Protein AF-A0A2W4M173-F1 (afdb_monomer_lite)

Radius of gyration: 17.56 Å; chains: 1; bounding box: 46×44×41 Å

Foldseek 3Di:
DPPDDQAFPVRHGQAAQDEADAEDEDEEQVSQQVCLAPPAFRYAYEYEQDEHEAAHEHEQHEYDSHGAYEDEYPAQQRYEYDPPYAYEYENYESYEYERYEDAADAAEEHYEYYHAYANYEYASYEHYHPAADADAYAYEDYEYEAAYESYEYAHYEAERARHFAEPHEFEFAVVCLVVVNLQNGGYAAYEYEHYEYYQQDDADADRRANAAGYDQSNLNHARSYEYAHYEYENANYYAANHHARYESYEYEHYHYYNHHHDHDNPGHYHYHYYHD

pLDDT: mean 96.92, std 5.63, range [45.72, 98.94]

Secondary structure (DSSP, 8-state):
-----SB-TTSPBPPP-PPP-EEEEE-SHHHHHHHHHT--TTEEEEEPSEEE-SEEEEES-B--SSS-EEEEESSTTTEEEPTT-EEEEES-EEEEEES-EE----SEEEEEEETT-EEEEEES-EES-SS----S-BEEEEEE-TT-EEEEEES-EEEEE-SBS-SEEE-B-HHHHHTT-TTT-B-BS-EEES-EEEEE-S--SSS--SEEEE-GGGTT-B---EEES-EEEEE-S-SEEEEEESBS-EEES-EEES-S-EEEEEE-SS-EEE--

Sequence (276 aa):
MAVYDQVFLDGTPYPTIMPGTTTVNVSNSAGLAAALANAQPGHRIVLANGTYSGAFSMSGRIGTPLNGISIEAANPGGAQLSSSSSLRITNCAYVTISGLLLNWQGSGETVQFRGNSRYCRLTRCTFGPTTHSASSDSQTWVYVGDDCYHIRIDHNLFRNKGTSGNCVRVYGSFAKVEAGQGSSAGCRWVRIDHNLFDTIGPEVGNDKEPIRYGVSSMSRTIAWGAIERNVLVDCICEPELISVKMGGIRVSGNTILQSAGGPVLRHGTNSVLTDN

Structure (mmCIF, N/CA/C/O backbone):
data_AF-A0A2W4M173-F1
#
_entry.id   AF-A0A2W4M173-F1
#
loop_
_atom_site.group_PDB
_atom_site.id
_atom_site.type_symbol
_atom_site.label_atom_id
_atom_site.label_alt_id
_atom_site.label_comp_id
_atom_site.label_asym_id
_atom_site.label_entity_id
_atom_site.label_seq_id
_atom_site.pdbx_PDB_ins_code
_atom_site.Cartn_x
_atom_site.Cartn_y
_atom_site.Cartn_z
_atom_site.occupancy
_atom_site.B_iso_or_equiv
_atom_site.auth_seq_id
_atom_site.auth_comp_id
_atom_site.auth_asym_id
_atom_site.auth_atom_id
_atom_site.pdbx_PDB_model_num
ATOM 1 N N . MET A 1 1 ? -0.044 -29.645 -3.986 1.00 45.72 1 MET A N 1
ATOM 2 C CA . MET A 1 1 ? -0.307 -28.279 -3.486 1.00 45.72 1 MET A CA 1
ATOM 3 C C . MET A 1 1 ? 1.001 -27.734 -2.960 1.00 45.72 1 MET A C 1
ATOM 5 O O . MET A 1 1 ? 1.579 -28.383 -2.099 1.00 45.72 1 MET A O 1
ATOM 9 N N . ALA A 1 2 ? 1.491 -26.614 -3.488 1.00 49.94 2 ALA A N 1
ATOM 10 C CA . ALA A 1 2 ? 2.601 -25.918 -2.847 1.00 49.94 2 ALA A CA 1
ATOM 11 C C . ALA A 1 2 ? 2.113 -25.410 -1.480 1.00 49.94 2 ALA A C 1
ATOM 13 O O . ALA A 1 2 ? 1.117 -24.689 -1.406 1.00 49.94 2 ALA A O 1
ATOM 14 N N . VAL A 1 3 ? 2.754 -25.854 -0.399 1.00 60.91 3 VAL A N 1
ATOM 15 C CA . VAL A 1 3 ? 2.517 -25.316 0.943 1.00 60.91 3 VAL A CA 1
ATOM 16 C C . VAL A 1 3 ? 3.386 -24.074 1.046 1.00 60.91 3 VAL A C 1
ATOM 18 O O . VAL A 1 3 ? 4.601 -24.177 1.164 1.00 60.91 3 VAL A O 1
ATOM 21 N N . TYR A 1 4 ? 2.777 -22.900 0.905 1.00 67.88 4 TYR A N 1
ATOM 22 C CA . TYR A 1 4 ? 3.499 -21.641 1.051 1.00 67.88 4 TYR A CA 1
ATOM 23 C C . TYR A 1 4 ? 3.670 -21.312 2.532 1.00 67.88 4 TYR A C 1
ATOM 25 O O . TYR A 1 4 ? 2.689 -21.285 3.284 1.00 67.88 4 TYR A O 1
ATOM 33 N N . ASP A 1 5 ? 4.907 -21.022 2.922 1.00 71.31 5 ASP A N 1
ATOM 34 C CA . ASP A 1 5 ? 5.256 -20.616 4.278 1.00 71.31 5 ASP A CA 1
ATOM 35 C C . ASP A 1 5 ? 4.415 -19.420 4.744 1.00 71.31 5 ASP A C 1
ATOM 37 O O . ASP A 1 5 ? 4.339 -18.381 4.085 1.00 71.31 5 ASP A O 1
ATOM 41 N N . GLN A 1 6 ? 3.807 -19.546 5.926 1.00 85.00 6 GLN A N 1
ATOM 42 C CA . GLN A 1 6 ? 3.071 -18.461 6.592 1.00 85.00 6 GLN A CA 1
ATOM 43 C C . GLN A 1 6 ? 3.984 -17.600 7.485 1.00 85.00 6 GLN A C 1
ATOM 45 O O . GLN A 1 6 ? 3.534 -16.996 8.461 1.00 85.00 6 GLN A O 1
ATOM 50 N N . VAL A 1 7 ? 5.277 -17.569 7.167 1.00 93.69 7 VAL A N 1
ATOM 51 C CA . VAL A 1 7 ? 6.329 -16.864 7.908 1.00 93.69 7 VAL A CA 1
ATOM 52 C C . VAL A 1 7 ? 7.190 -16.055 6.943 1.00 93.69 7 VAL A C 1
ATOM 54 O O . VAL A 1 7 ? 7.312 -16.423 5.774 1.00 93.69 7 VAL A O 1
ATOM 57 N N . PHE A 1 8 ? 7.797 -14.966 7.413 1.00 96.88 8 PHE A N 1
ATOM 58 C CA . PHE A 1 8 ? 8.873 -14.248 6.723 1.00 96.88 8 PHE A CA 1
ATOM 59 C C . PHE A 1 8 ? 10.160 -15.094 6.667 1.00 96.88 8 PHE A C 1
ATOM 61 O O . PHE A 1 8 ? 10.256 -16.132 7.319 1.00 96.88 8 PHE A O 1
ATOM 68 N N . LEU A 1 9 ? 11.158 -14.661 5.883 1.00 95.25 9 LEU A N 1
ATOM 69 C CA . LEU A 1 9 ? 12.418 -15.407 5.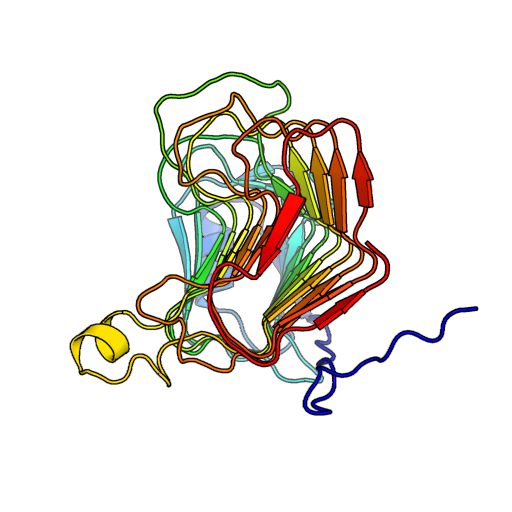692 1.00 95.25 9 LEU A CA 1
ATOM 70 C C . LEU A 1 9 ? 13.208 -15.647 6.989 1.00 95.25 9 LEU A C 1
ATOM 72 O O . LEU A 1 9 ? 13.987 -16.590 7.058 1.00 95.25 9 LEU A O 1
ATOM 76 N N . ASP A 1 10 ? 13.009 -14.815 8.010 1.00 96.44 10 ASP A N 1
ATOM 77 C CA . ASP A 1 10 ? 13.618 -14.967 9.336 1.00 96.44 10 ASP A CA 1
ATOM 78 C C . ASP A 1 10 ? 12.817 -15.882 10.281 1.00 96.44 10 ASP A C 1
ATOM 80 O O . ASP A 1 10 ? 13.159 -16.005 11.455 1.00 96.44 10 ASP A O 1
ATOM 84 N N . GLY A 1 11 ? 11.739 -16.507 9.796 1.00 96.31 11 GLY A N 1
ATOM 85 C CA . GLY A 1 11 ? 10.844 -17.353 10.586 1.00 96.31 11 GLY A CA 1
ATOM 86 C C . GLY A 1 11 ? 9.757 -16.588 11.347 1.00 96.31 11 GLY A C 1
ATOM 87 O O . GLY A 1 11 ? 8.914 -17.216 11.989 1.00 96.31 11 GLY A O 1
ATOM 88 N N . THR A 1 12 ? 9.719 -15.253 11.262 1.00 96.75 12 THR A N 1
ATOM 89 C CA . THR A 1 12 ? 8.681 -14.449 11.920 1.00 96.75 12 THR A CA 1
ATOM 90 C C . THR A 1 12 ? 7.299 -14.766 11.328 1.00 96.75 12 THR A C 1
ATOM 92 O O . THR A 1 12 ? 7.127 -14.650 10.112 1.00 96.75 12 THR A O 1
ATOM 95 N N . PRO A 1 13 ? 6.280 -15.129 12.131 1.00 94.44 13 PRO A N 1
ATOM 96 C CA . PRO A 1 13 ? 4.944 -15.416 11.616 1.00 94.44 13 PRO A CA 1
ATOM 97 C C . PRO A 1 13 ? 4.272 -14.212 10.967 1.00 94.44 13 PRO A C 1
ATOM 99 O O . PRO A 1 13 ? 4.408 -13.069 11.411 1.00 94.44 13 PRO A O 1
ATOM 102 N N . TYR A 1 14 ? 3.466 -14.479 9.944 1.00 93.44 14 TYR A N 1
ATOM 103 C CA . TYR A 1 14 ? 2.533 -13.484 9.445 1.00 93.44 14 TYR A CA 1
ATOM 104 C C . TYR A 1 14 ? 1.484 -13.157 10.517 1.00 93.44 14 TYR A C 1
ATOM 106 O O . TYR A 1 14 ? 0.840 -14.065 11.049 1.00 93.44 14 TYR A O 1
ATOM 114 N N . PRO A 1 15 ? 1.278 -11.871 10.847 1.00 90.56 15 PRO A N 1
ATOM 115 C CA . PRO A 1 15 ? 0.344 -11.501 11.894 1.00 90.56 15 PRO A CA 1
ATOM 116 C C . PRO A 1 15 ? -1.100 -11.731 11.444 1.00 90.56 15 PRO A C 1
ATOM 118 O O . PRO A 1 15 ? -1.474 -11.434 10.306 1.00 90.56 15 PRO A O 1
ATOM 121 N N . THR A 1 16 ? -1.935 -12.192 12.372 1.00 87.38 16 THR A N 1
ATOM 122 C CA . THR A 1 16 ? -3.394 -12.162 12.217 1.00 87.38 16 THR A CA 1
ATOM 123 C C . THR A 1 16 ? -3.929 -10.886 12.856 1.00 87.38 16 THR A C 1
ATOM 125 O O . THR A 1 16 ? -3.565 -10.550 13.981 1.00 87.38 16 THR A O 1
ATOM 128 N N . ILE A 1 17 ? -4.782 -10.164 12.130 1.00 90.19 17 ILE A N 1
ATOM 129 C CA . ILE A 1 17 ? -5.425 -8.933 12.599 1.00 90.19 17 ILE A CA 1
ATOM 130 C C . ILE A 1 17 ? -6.928 -9.190 12.561 1.00 90.19 17 ILE A C 1
ATOM 132 O O . ILE A 1 17 ? -7.505 -9.283 11.474 1.00 90.19 17 ILE A O 1
ATOM 136 N N . MET A 1 18 ? -7.549 -9.351 13.729 1.00 92.88 18 MET A N 1
ATOM 137 C CA . MET A 1 18 ? -9.001 -9.504 13.814 1.00 92.88 18 MET A CA 1
ATOM 138 C C . MET A 1 18 ? -9.684 -8.151 13.570 1.00 92.88 18 MET A C 1
ATOM 140 O O . MET A 1 18 ? -9.169 -7.126 14.022 1.00 92.88 18 MET A O 1
ATOM 144 N N . PRO A 1 19 ? -10.816 -8.109 12.847 1.00 90.69 19 PRO A N 1
ATOM 145 C CA . PRO A 1 19 ? -11.548 -6.868 12.621 1.00 90.69 19 PRO A CA 1
ATOM 146 C C . PRO A 1 19 ? -12.221 -6.372 13.908 1.00 90.69 19 PRO A C 1
ATOM 148 O O . PRO A 1 19 ? -12.361 -7.112 14.883 1.00 90.69 19 PRO A O 1
ATOM 151 N N . GLY A 1 20 ? -12.684 -5.122 13.887 1.00 93.88 20 GLY A N 1
ATOM 152 C CA . GLY A 1 20 ? -13.612 -4.638 14.902 1.00 93.88 20 GLY A CA 1
ATOM 153 C C . GLY A 1 20 ? -14.985 -5.304 14.767 1.00 93.88 20 GLY A C 1
ATOM 154 O O . GLY A 1 20 ? -15.371 -5.757 13.689 1.00 93.88 20 GLY A O 1
ATOM 155 N N . THR A 1 21 ? -15.747 -5.332 15.855 1.00 95.94 21 THR A N 1
ATOM 156 C CA . THR A 1 21 ? -17.101 -5.911 15.916 1.00 95.94 21 THR A CA 1
ATOM 157 C C . THR A 1 21 ? -18.158 -4.890 16.343 1.00 95.94 21 THR A C 1
ATOM 159 O O . THR A 1 21 ? -19.324 -5.015 15.967 1.00 95.94 21 THR A O 1
ATOM 162 N N . THR A 1 22 ? -17.764 -3.826 17.049 1.00 98.31 22 THR A N 1
ATOM 163 C CA . THR A 1 22 ? -18.653 -2.739 17.477 1.00 98.31 22 THR A CA 1
ATOM 164 C C . THR A 1 22 ? -18.849 -1.746 16.340 1.00 98.31 22 THR A C 1
ATOM 166 O O . THR A 1 22 ? -17.948 -0.977 16.012 1.00 98.31 22 THR A O 1
ATOM 169 N N . THR A 1 23 ? -20.031 -1.752 15.727 1.00 98.56 23 THR A N 1
ATOM 170 C CA . THR A 1 23 ? -20.307 -0.934 14.537 1.00 98.56 23 THR A CA 1
ATOM 171 C C . THR A 1 23 ? -20.424 0.559 14.867 1.00 98.56 23 THR A C 1
ATOM 173 O O . THR A 1 23 ? -21.206 0.957 15.726 1.00 98.56 23 THR A O 1
ATOM 176 N N . VAL A 1 24 ? -19.689 1.385 14.118 1.00 98.75 24 VAL A N 1
ATOM 177 C CA . VAL A 1 24 ? -19.750 2.852 14.103 1.00 98.75 24 VAL A CA 1
ATOM 178 C C . VAL A 1 24 ? -20.107 3.288 12.682 1.00 98.75 24 VAL A C 1
ATOM 180 O O . VAL A 1 24 ? -19.267 3.250 11.786 1.00 98.75 24 VAL A O 1
ATOM 183 N N . ASN A 1 25 ? -21.362 3.674 12.457 1.00 98.69 25 ASN A N 1
ATOM 184 C CA . ASN A 1 25 ? -21.841 4.060 11.126 1.00 98.69 25 ASN A CA 1
ATOM 185 C C . ASN A 1 25 ? -21.411 5.487 10.760 1.00 98.69 25 ASN A C 1
ATOM 187 O O . ASN A 1 25 ? -21.547 6.412 11.559 1.00 98.69 25 ASN A O 1
ATOM 191 N N . VAL A 1 26 ? -20.941 5.669 9.527 1.00 98.62 26 VAL A N 1
ATOM 192 C CA . VAL A 1 26 ? -20.425 6.935 8.997 1.00 98.62 26 VAL A CA 1
ATOM 193 C C . VAL A 1 26 ? -21.019 7.196 7.614 1.00 98.62 26 VAL A C 1
ATOM 195 O O . VAL A 1 26 ? -20.876 6.379 6.713 1.00 98.62 26 VAL A O 1
ATOM 198 N N . SER A 1 27 ? -21.630 8.361 7.397 1.00 98.38 27 SER A N 1
ATOM 199 C CA . SER A 1 27 ? -22.315 8.695 6.132 1.00 98.38 27 SER A CA 1
ATOM 200 C C . SER A 1 27 ? -21.808 9.960 5.432 1.00 98.38 27 SER A C 1
ATOM 202 O O . SER A 1 27 ? -22.342 10.342 4.397 1.00 98.38 27 SER A O 1
ATOM 204 N N . ASN A 1 28 ? -20.793 10.634 5.981 1.00 98.56 28 ASN A N 1
ATOM 205 C CA . ASN A 1 28 ? -20.209 11.842 5.394 1.00 98.56 28 ASN A CA 1
ATOM 206 C C . ASN A 1 28 ? -18.763 12.073 5.875 1.00 98.56 28 ASN A C 1
ATOM 208 O O . ASN A 1 28 ? -18.303 11.427 6.821 1.00 98.56 28 ASN A O 1
ATOM 212 N N . SER A 1 29 ? -18.051 13.016 5.244 1.00 98.75 29 SER A N 1
ATOM 213 C CA . SER A 1 29 ? -16.654 13.351 5.570 1.00 98.75 29 SER A CA 1
ATOM 214 C C . SER A 1 29 ? -16.440 13.742 7.033 1.00 98.75 29 SER A C 1
ATOM 216 O O . SER A 1 29 ? -15.481 13.285 7.651 1.00 98.75 29 SER A O 1
ATOM 218 N N . ALA A 1 30 ? -17.324 14.563 7.610 1.00 98.69 30 ALA A N 1
ATOM 219 C CA . ALA A 1 30 ? -17.188 15.002 8.999 1.00 98.69 30 ALA A CA 1
ATOM 220 C C . ALA A 1 30 ? -17.327 13.819 9.971 1.00 98.69 30 ALA A C 1
ATOM 222 O O . ALA A 1 30 ? -16.533 13.681 10.901 1.00 98.69 30 ALA A O 1
ATOM 223 N N . GLY A 1 31 ? -18.277 12.919 9.704 1.00 98.75 31 GLY A N 1
ATOM 224 C CA . GLY A 1 31 ? -18.455 11.674 10.444 1.00 98.75 31 GLY A CA 1
ATOM 225 C C . GLY A 1 31 ? -17.245 10.749 10.334 1.00 98.75 31 GLY A C 1
ATOM 226 O O . GLY A 1 31 ? -16.837 10.172 11.338 1.00 98.75 31 GLY A O 1
ATOM 227 N N . LEU A 1 32 ? -16.620 10.653 9.154 1.00 98.81 32 LEU A N 1
ATOM 228 C CA . LEU A 1 32 ? -15.398 9.865 8.977 1.00 98.81 32 LEU A CA 1
ATOM 229 C C . LEU A 1 32 ? -14.247 10.443 9.801 1.00 98.81 32 LEU A C 1
ATOM 231 O O . LEU A 1 32 ? -13.614 9.715 10.561 1.00 98.81 32 LEU A O 1
ATOM 235 N N . ALA A 1 33 ? -14.010 11.752 9.704 1.00 98.81 33 ALA A N 1
ATOM 236 C CA . ALA A 1 33 ? -12.981 12.423 10.491 1.00 98.81 33 ALA A CA 1
ATOM 237 C C . ALA A 1 33 ? -13.203 12.223 12.002 1.00 98.81 33 ALA A C 1
ATOM 239 O O . ALA A 1 33 ? -12.273 11.854 12.718 1.00 98.81 33 ALA A O 1
ATOM 240 N N . ALA A 1 34 ? -14.442 12.386 12.478 1.00 98.81 34 ALA A N 1
ATOM 241 C CA . ALA A 1 34 ? -14.794 12.183 13.879 1.00 98.81 34 ALA A CA 1
ATOM 242 C C . ALA A 1 34 ? -14.621 10.722 14.329 1.00 98.81 34 ALA A C 1
ATOM 244 O O . ALA A 1 34 ? -14.101 10.478 15.418 1.00 98.81 34 ALA A O 1
ATOM 245 N N . ALA A 1 35 ? -15.016 9.745 13.509 1.00 98.81 35 ALA A N 1
ATOM 246 C CA . ALA A 1 35 ? -14.883 8.328 13.838 1.00 98.81 35 ALA A CA 1
ATOM 247 C C . ALA A 1 35 ? -13.412 7.894 13.923 1.00 98.81 35 ALA A C 1
ATOM 249 O O . ALA A 1 35 ? -13.031 7.220 14.877 1.00 98.81 35 ALA A O 1
ATOM 250 N N . LEU A 1 36 ? -12.568 8.335 12.982 1.00 98.81 36 LEU A N 1
ATOM 251 C CA . LEU A 1 36 ? -11.121 8.089 13.015 1.00 98.81 36 LEU A CA 1
ATOM 252 C C . LEU A 1 36 ? -10.472 8.740 14.241 1.00 98.81 36 LEU A C 1
ATOM 254 O O . LEU A 1 36 ? -9.664 8.119 14.935 1.00 98.81 36 LEU A O 1
ATOM 258 N N . ALA A 1 37 ? -10.870 9.976 14.548 1.00 98.62 37 ALA A N 1
ATOM 259 C CA . ALA A 1 37 ? -10.388 10.695 15.714 1.00 98.62 37 ALA A CA 1
ATOM 260 C C . ALA A 1 37 ? -10.819 10.048 17.033 1.00 98.62 37 ALA A C 1
ATOM 262 O O . ALA A 1 37 ? -10.140 10.277 18.020 1.00 98.62 37 ALA A O 1
ATOM 263 N N . ASN A 1 38 ? -11.882 9.241 17.078 1.00 98.38 38 ASN A N 1
ATOM 264 C CA . ASN A 1 38 ? -12.403 8.623 18.304 1.00 98.38 38 ASN A CA 1
ATOM 265 C C . ASN A 1 38 ? -12.315 7.089 18.312 1.00 98.38 38 ASN A C 1
ATOM 267 O O . ASN A 1 38 ? -12.914 6.452 19.178 1.00 98.38 38 ASN A O 1
ATOM 271 N N . ALA A 1 39 ? -11.588 6.483 17.370 1.00 98.56 39 ALA A N 1
ATOM 272 C CA . ALA A 1 39 ? -11.512 5.032 17.251 1.00 98.56 39 ALA A CA 1
ATOM 273 C C . ALA A 1 39 ? -10.977 4.376 18.539 1.00 98.56 39 ALA A C 1
ATOM 275 O O . ALA A 1 39 ? -10.010 4.848 19.139 1.00 98.56 39 ALA A O 1
ATOM 276 N N . GLN A 1 40 ? -11.605 3.275 18.947 1.00 98.25 40 GLN A N 1
ATOM 277 C CA . GLN A 1 40 ? -11.239 2.465 20.112 1.00 98.25 40 GLN A CA 1
ATOM 278 C C . GLN A 1 40 ? -11.058 1.004 19.680 1.00 98.25 40 GLN A C 1
ATOM 280 O O . GLN A 1 40 ? -11.630 0.617 18.657 1.00 98.25 40 GLN A O 1
ATOM 285 N N . PRO A 1 41 ? -10.309 0.178 20.435 1.00 98.38 41 PRO A N 1
ATOM 286 C CA . PRO A 1 41 ? -10.254 -1.263 20.196 1.00 98.38 41 PRO A CA 1
ATOM 287 C C . PRO A 1 41 ? -11.643 -1.868 19.962 1.00 98.38 41 PRO A C 1
ATOM 289 O O . PRO A 1 41 ? -12.579 -1.597 20.712 1.00 98.38 41 PRO A O 1
ATOM 292 N N . GLY A 1 42 ? -11.782 -2.687 18.922 1.00 98.19 42 GLY A N 1
ATOM 293 C CA . GLY A 1 42 ? -13.046 -3.326 18.558 1.00 98.19 42 GLY A CA 1
ATOM 294 C C . GLY A 1 42 ? -13.989 -2.462 17.717 1.00 98.19 42 GLY A C 1
ATOM 295 O O . GLY A 1 42 ? -15.003 -2.983 17.257 1.00 98.19 42 GLY A O 1
ATOM 296 N N . HIS A 1 43 ? -13.694 -1.179 17.471 1.00 98.69 43 HIS A N 1
ATOM 297 C CA . HIS A 1 43 ? -14.517 -0.357 16.581 1.00 98.69 43 HIS A CA 1
ATOM 298 C C . HIS A 1 43 ? -14.433 -0.834 15.129 1.00 98.69 43 HIS A C 1
ATOM 300 O O . HIS A 1 43 ? -13.355 -0.970 14.552 1.00 98.69 43 HIS A O 1
ATOM 306 N N . ARG A 1 44 ? -15.607 -1.002 14.529 1.00 98.69 44 ARG A N 1
ATOM 307 C CA . ARG A 1 44 ? -15.840 -1.257 13.112 1.00 98.69 44 ARG A CA 1
ATOM 308 C C . ARG A 1 44 ? -16.490 -0.024 12.499 1.00 98.69 44 ARG A C 1
ATOM 310 O O . ARG A 1 44 ? -17.701 0.155 12.593 1.00 98.69 44 ARG A O 1
ATOM 317 N N . ILE A 1 45 ? -15.680 0.856 11.924 1.00 98.88 45 ILE A N 1
ATOM 318 C CA . ILE A 1 45 ? -16.115 2.101 11.287 1.00 98.88 45 ILE A CA 1
ATOM 319 C C . ILE A 1 45 ? -16.625 1.769 9.882 1.00 98.88 45 ILE A C 1
ATOM 321 O O . ILE A 1 45 ? -15.834 1.464 8.990 1.00 98.88 45 ILE A O 1
ATOM 325 N N . VAL A 1 46 ? -17.944 1.821 9.696 1.00 98.88 46 VAL A N 1
ATOM 326 C CA . VAL A 1 46 ? -18.631 1.420 8.461 1.00 98.88 46 VAL A CA 1
ATOM 327 C C . VAL A 1 46 ? -19.056 2.654 7.678 1.00 98.88 46 VAL A C 1
ATOM 329 O O . VAL A 1 46 ? -19.918 3.417 8.118 1.00 98.88 46 VAL A O 1
ATOM 332 N N . LEU A 1 47 ? -18.459 2.841 6.506 1.00 98.88 47 LEU A N 1
ATOM 333 C CA . LEU A 1 47 ? -18.740 3.949 5.605 1.00 98.88 47 LEU A CA 1
ATOM 334 C C . LEU A 1 47 ? -19.900 3.566 4.684 1.00 98.88 47 LEU A C 1
ATOM 336 O O . LEU A 1 47 ? -19.798 2.610 3.916 1.00 98.88 47 LEU A O 1
ATOM 340 N N . ALA A 1 48 ? -20.999 4.313 4.748 1.00 98.88 48 ALA A N 1
ATOM 341 C CA . ALA A 1 48 ? -22.090 4.199 3.790 1.00 98.88 48 ALA A CA 1
ATOM 342 C C . ALA A 1 48 ? -21.617 4.527 2.361 1.00 98.88 48 ALA A C 1
ATOM 344 O O . ALA A 1 48 ? -20.557 5.120 2.150 1.00 98.88 48 ALA A O 1
ATOM 345 N N . ASN A 1 49 ? -22.424 4.159 1.365 1.00 98.88 49 ASN A N 1
ATOM 346 C CA . ASN A 1 49 ? -22.136 4.543 -0.012 1.00 98.88 49 ASN A CA 1
ATOM 347 C C . ASN A 1 49 ? -22.127 6.071 -0.134 1.00 98.88 49 ASN A C 1
ATOM 349 O O . ASN A 1 49 ? -23.051 6.737 0.334 1.00 98.88 49 ASN A O 1
ATOM 353 N N . GLY A 1 50 ? -21.104 6.616 -0.781 1.00 98.50 50 GLY A N 1
ATOM 354 C CA . GLY A 1 50 ? -20.961 8.053 -0.945 1.00 98.50 50 GLY A CA 1
ATOM 355 C C . GLY A 1 50 ? -19.523 8.490 -1.170 1.00 98.50 50 GLY A C 1
ATOM 356 O O . GLY A 1 50 ? -18.584 7.692 -1.144 1.00 98.50 50 GLY A O 1
ATOM 357 N N . THR A 1 51 ? -19.371 9.794 -1.378 1.00 98.62 51 THR A N 1
ATOM 358 C CA . THR A 1 51 ? -18.079 10.431 -1.620 1.00 98.62 51 THR A CA 1
ATOM 359 C C . THR A 1 51 ? -17.615 11.165 -0.369 1.00 98.62 51 THR A C 1
ATOM 361 O O . THR A 1 51 ? -18.314 12.026 0.163 1.00 98.62 51 THR A O 1
ATOM 364 N N . TYR A 1 52 ? -16.403 10.850 0.070 1.00 98.75 52 TYR A N 1
ATOM 365 C CA . TYR A 1 52 ? -15.737 11.416 1.231 1.00 98.75 52 TYR A CA 1
ATOM 366 C C . TYR A 1 52 ? -14.576 12.281 0.754 1.00 98.75 52 TYR A C 1
ATOM 368 O O . TYR A 1 52 ? -13.671 11.805 0.072 1.00 98.75 52 TYR A O 1
ATOM 376 N N . SER A 1 53 ? -14.619 13.560 1.112 1.00 98.25 53 SER A N 1
ATOM 377 C CA . SER A 1 53 ? -13.620 14.555 0.726 1.00 98.25 53 SER A CA 1
ATOM 378 C C . SER A 1 53 ? -12.868 15.071 1.942 1.00 98.25 53 SER A C 1
ATOM 380 O O . SER A 1 53 ? -13.502 15.536 2.893 1.00 98.25 53 SER A O 1
ATOM 382 N N . GLY A 1 54 ? -11.538 14.995 1.912 1.00 96.94 54 GLY A N 1
ATOM 383 C CA . GLY A 1 54 ? -10.674 15.548 2.948 1.00 96.94 54 GLY A CA 1
ATOM 384 C C . GLY A 1 54 ? -9.339 14.824 3.114 1.00 96.94 54 GLY A C 1
ATOM 385 O O . GLY A 1 54 ? -9.104 13.733 2.594 1.00 96.94 54 GLY A O 1
ATOM 386 N N . ALA A 1 55 ? -8.456 15.444 3.893 1.00 98.00 55 ALA A N 1
ATOM 387 C CA . ALA A 1 55 ? -7.251 14.805 4.404 1.00 98.00 55 ALA A CA 1
ATOM 388 C C . ALA A 1 55 ? -7.584 14.100 5.727 1.00 98.00 55 ALA A C 1
ATOM 390 O O . ALA A 1 55 ? -7.560 14.702 6.801 1.00 98.00 55 ALA A O 1
ATOM 391 N N . PHE A 1 56 ? -7.948 12.825 5.644 1.00 98.75 56 PHE A N 1
ATOM 392 C CA . PHE A 1 56 ? -8.303 12.017 6.801 1.00 98.75 56 PHE A CA 1
ATOM 393 C C . PHE A 1 56 ? -7.052 11.511 7.512 1.00 98.75 56 PHE A C 1
ATOM 395 O O . PHE A 1 56 ? -6.058 11.127 6.891 1.00 98.75 56 PHE A O 1
ATOM 402 N N . SER A 1 57 ? -7.103 11.475 8.841 1.00 98.56 57 SER A N 1
ATOM 403 C CA . SER A 1 57 ? -6.008 10.932 9.634 1.00 98.56 57 SER A CA 1
ATOM 404 C C . SER A 1 57 ? -6.507 10.193 10.865 1.00 98.56 57 SER A C 1
ATOM 406 O O . SER A 1 57 ? -7.519 10.554 11.463 1.00 98.56 57 SER A O 1
ATOM 408 N N . MET A 1 58 ? -5.776 9.145 11.234 1.00 98.69 58 MET A N 1
ATOM 409 C CA . MET A 1 58 ? -5.924 8.433 12.493 1.00 98.69 58 MET A CA 1
ATOM 410 C C . MET A 1 58 ? -4.548 8.354 13.147 1.00 98.69 58 MET A C 1
ATOM 412 O O . MET A 1 58 ? -3.589 7.889 12.529 1.00 98.69 58 MET A O 1
ATOM 416 N N . SER A 1 59 ? -4.446 8.840 14.384 1.00 98.69 59 SER A N 1
ATOM 417 C CA . SER A 1 59 ? -3.178 8.938 15.105 1.00 98.69 59 SER A CA 1
ATOM 418 C C . SER A 1 59 ? -3.287 8.318 16.492 1.00 98.69 59 SER A C 1
ATOM 420 O O . SER A 1 59 ? -4.231 8.616 17.224 1.00 98.69 59 SER A O 1
ATOM 422 N N . GLY A 1 60 ? -2.335 7.452 16.850 1.00 98.69 60 GLY A N 1
ATOM 423 C CA . GLY A 1 60 ? -2.240 6.878 18.197 1.00 98.69 60 GLY A CA 1
ATOM 424 C C . GLY A 1 60 ? -3.372 5.915 18.571 1.00 98.69 60 GLY A C 1
ATOM 425 O O . GLY A 1 60 ? -3.619 5.696 19.755 1.00 98.69 60 GLY A O 1
ATOM 426 N N . ARG A 1 61 ? -4.100 5.363 17.591 1.00 98.50 61 ARG A N 1
ATOM 427 C CA . ARG A 1 61 ? -5.218 4.439 17.831 1.00 98.50 61 ARG A CA 1
ATOM 428 C C . ARG A 1 61 ? -4.729 2.996 17.779 1.00 98.50 61 ARG A C 1
ATOM 430 O O . ARG A 1 61 ? -4.221 2.529 16.762 1.00 98.50 61 ARG A O 1
ATOM 437 N N . ILE A 1 62 ? -4.851 2.303 18.904 1.00 98.25 62 ILE A N 1
ATOM 438 C CA . ILE A 1 62 ? -4.262 0.983 19.129 1.00 98.25 62 ILE A CA 1
ATOM 439 C C . ILE A 1 62 ? -5.398 -0.005 19.371 1.00 98.25 62 ILE A C 1
ATOM 441 O O . ILE A 1 62 ? -5.976 -0.005 20.450 1.00 98.25 62 ILE A O 1
ATOM 445 N N . GLY A 1 63 ? -5.727 -0.826 18.376 1.00 97.94 63 GLY A N 1
ATOM 446 C CA . GLY A 1 63 ? -6.521 -2.034 18.579 1.00 97.94 63 GLY A CA 1
ATOM 447 C C . GLY A 1 63 ? -5.696 -3.139 19.246 1.00 97.94 63 GLY A C 1
ATOM 448 O O . GLY A 1 63 ? -4.533 -2.948 19.609 1.00 97.94 63 GLY A O 1
ATOM 449 N N . THR A 1 64 ? -6.279 -4.326 19.377 1.00 96.38 64 THR A N 1
ATOM 450 C CA . THR A 1 64 ? -5.594 -5.517 19.907 1.00 96.38 64 THR A CA 1
ATOM 451 C C . THR A 1 64 ? -5.692 -6.686 18.920 1.00 96.38 64 THR A C 1
ATOM 453 O O . THR A 1 64 ? -6.526 -6.630 18.015 1.00 96.38 64 THR A O 1
ATOM 456 N N . PRO A 1 65 ? -4.906 -7.773 19.081 1.00 93.75 65 PRO A N 1
ATOM 457 C CA . PRO A 1 65 ? -5.031 -8.961 18.232 1.00 93.75 65 PRO A CA 1
ATOM 458 C C . PRO A 1 65 ? -6.453 -9.521 18.139 1.00 93.75 65 PRO A C 1
ATOM 460 O O . PRO A 1 65 ? -6.821 -10.047 17.096 1.00 93.75 65 PRO A O 1
ATOM 463 N N . LEU A 1 66 ? -7.236 -9.409 19.220 1.00 94.62 66 LEU A N 1
ATOM 464 C CA . LEU A 1 66 ? -8.607 -9.921 19.308 1.00 94.62 66 LEU A CA 1
ATOM 465 C C . LEU A 1 66 ? -9.668 -8.855 19.011 1.00 94.62 66 LEU A C 1
ATOM 467 O O . LEU A 1 66 ? -10.754 -9.198 18.565 1.00 94.62 66 LEU A O 1
ATOM 471 N N . ASN A 1 67 ? -9.357 -7.579 19.250 1.00 96.94 67 ASN A N 1
ATOM 472 C CA . ASN A 1 67 ? -10.268 -6.4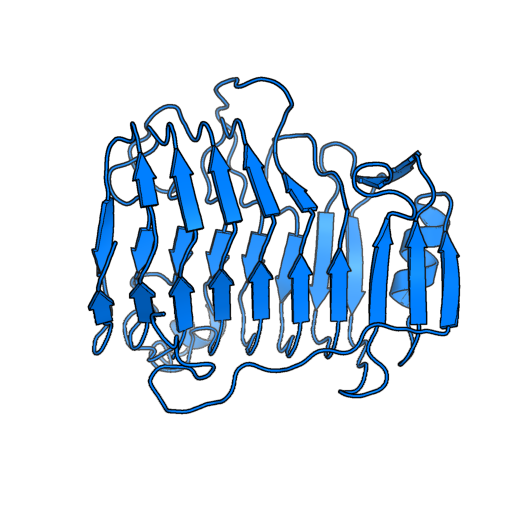49 19.076 1.00 96.94 67 ASN A CA 1
ATOM 473 C C . ASN A 1 67 ? -9.573 -5.361 18.248 1.00 96.94 67 ASN A C 1
ATOM 475 O O . ASN A 1 67 ? -9.186 -4.307 18.770 1.00 96.94 67 ASN A O 1
ATOM 479 N N . GLY A 1 68 ? -9.360 -5.631 16.961 1.00 98.12 68 GLY A N 1
ATOM 480 C CA . GLY A 1 68 ? -8.788 -4.648 16.048 1.00 98.12 68 GLY A CA 1
ATOM 481 C C . GLY A 1 68 ? -9.744 -3.491 15.767 1.00 98.12 68 GLY A C 1
ATOM 482 O O . GLY A 1 68 ? -10.899 -3.478 16.193 1.00 98.12 68 GLY A O 1
ATOM 483 N N . ILE A 1 69 ? -9.242 -2.499 15.042 1.00 98.81 69 ILE A N 1
ATOM 484 C CA . ILE A 1 69 ? -10.027 -1.384 14.511 1.00 98.81 69 ILE A CA 1
ATOM 485 C C . ILE A 1 69 ? -10.196 -1.625 13.013 1.00 98.81 69 ILE A C 1
ATOM 487 O O . ILE A 1 69 ? -9.199 -1.832 12.320 1.00 98.81 69 ILE A O 1
ATOM 491 N N . SER A 1 70 ? -11.420 -1.583 12.486 1.00 98.62 70 SER A N 1
ATOM 492 C CA . SER A 1 70 ? -11.646 -1.617 11.036 1.00 98.62 70 SER A CA 1
ATOM 493 C C . SER A 1 70 ? -12.253 -0.321 10.510 1.00 98.62 70 SER A C 1
ATOM 495 O O . SER A 1 70 ? -13.066 0.322 11.169 1.00 98.62 70 SER A O 1
ATOM 497 N N . ILE A 1 71 ? -11.813 0.072 9.318 1.00 98.81 71 ILE A N 1
ATOM 498 C CA . ILE A 1 71 ? -12.347 1.165 8.509 1.00 98.81 71 ILE A CA 1
ATOM 499 C C . ILE A 1 71 ? -12.768 0.518 7.196 1.00 98.81 71 ILE A C 1
ATOM 501 O O . ILE A 1 71 ? -11.914 0.075 6.425 1.00 98.81 71 ILE A O 1
ATOM 505 N N . GLU A 1 72 ? -14.068 0.401 6.955 1.00 98.62 72 GLU A N 1
ATOM 506 C CA . GLU A 1 72 ? -14.574 -0.396 5.842 1.00 98.62 72 GLU A CA 1
ATOM 507 C C . GLU A 1 72 ? -15.762 0.239 5.133 1.00 98.62 72 GLU A C 1
ATOM 509 O O . GLU A 1 72 ? -16.624 0.855 5.756 1.00 98.62 72 GLU A O 1
ATOM 514 N N . ALA A 1 73 ? -15.819 0.075 3.814 1.00 98.75 73 ALA A N 1
ATOM 515 C CA . ALA A 1 73 ? -17.023 0.395 3.063 1.00 98.75 73 ALA A CA 1
ATOM 516 C C . ALA A 1 73 ? -18.136 -0.611 3.399 1.00 98.75 73 ALA A C 1
ATOM 518 O O . ALA A 1 73 ? -17.897 -1.818 3.409 1.00 98.75 73 ALA A O 1
ATOM 519 N N . ALA A 1 74 ? -19.360 -0.125 3.617 1.00 98.44 74 ALA A N 1
ATOM 520 C CA . ALA A 1 74 ? -20.543 -0.961 3.826 1.00 98.44 74 ALA A CA 1
ATOM 521 C C . ALA A 1 74 ? -20.775 -1.910 2.642 1.00 98.44 74 ALA A C 1
ATOM 523 O O . ALA A 1 74 ? -21.086 -3.082 2.829 1.00 98.44 74 ALA A O 1
ATOM 524 N N . ASN A 1 75 ? -20.572 -1.391 1.428 1.00 98.44 75 ASN A N 1
ATOM 525 C CA . ASN A 1 75 ? -20.506 -2.155 0.192 1.00 98.44 75 ASN A CA 1
ATOM 526 C C . ASN A 1 75 ? -19.124 -1.912 -0.429 1.00 98.44 75 ASN A C 1
ATOM 528 O O . ASN A 1 75 ? -18.783 -0.744 -0.638 1.00 98.44 75 ASN A O 1
ATOM 532 N N . PRO A 1 76 ? -18.321 -2.950 -0.731 1.00 98.12 76 PRO A N 1
ATOM 533 C CA . PRO A 1 76 ? -17.021 -2.771 -1.374 1.00 98.12 76 PRO A CA 1
ATOM 534 C C . PRO A 1 76 ? -17.117 -1.896 -2.631 1.00 98.12 76 PRO A C 1
ATOM 536 O O . PRO A 1 76 ? -17.955 -2.128 -3.498 1.00 98.12 76 PRO A O 1
ATOM 539 N N . GLY A 1 77 ? -16.282 -0.860 -2.707 1.00 97.88 77 GLY A N 1
ATOM 540 C CA . GLY A 1 77 ? -16.293 0.142 -3.774 1.00 97.88 77 GLY A CA 1
ATOM 541 C C . GLY A 1 77 ? -17.328 1.265 -3.610 1.00 97.88 77 GLY A C 1
ATOM 542 O O . GLY A 1 77 ? -17.253 2.259 -4.325 1.00 97.88 77 GLY A O 1
ATOM 543 N N . GLY A 1 78 ? -18.268 1.152 -2.666 1.00 98.38 78 GLY A N 1
ATOM 544 C CA . GLY A 1 78 ? -19.338 2.131 -2.449 1.00 98.38 78 GLY A CA 1
ATOM 545 C C . GLY A 1 78 ? -18.900 3.401 -1.715 1.00 98.38 78 GLY A C 1
ATOM 546 O O . GLY A 1 78 ? -19.504 4.453 -1.915 1.00 98.38 78 GLY A O 1
ATOM 547 N N . ALA A 1 79 ? -17.853 3.324 -0.887 1.00 98.69 79 ALA A N 1
ATOM 548 C CA . ALA A 1 79 ? -17.274 4.477 -0.197 1.00 98.69 79 ALA A CA 1
ATOM 549 C C . ALA A 1 79 ? -16.054 4.997 -0.970 1.00 98.69 79 ALA A C 1
ATOM 551 O O . ALA A 1 79 ? -14.982 4.381 -0.955 1.00 98.69 79 ALA A O 1
ATOM 552 N N . GLN A 1 80 ? -16.224 6.130 -1.649 1.00 98.62 80 GLN A N 1
ATOM 553 C CA . GLN A 1 80 ? -15.199 6.738 -2.489 1.00 98.62 80 GLN A CA 1
ATOM 554 C C . GLN A 1 80 ? -14.478 7.867 -1.754 1.00 98.62 80 GLN A C 1
ATOM 556 O O . GLN A 1 80 ? -15.116 8.816 -1.308 1.00 98.62 80 GLN A O 1
ATOM 561 N N .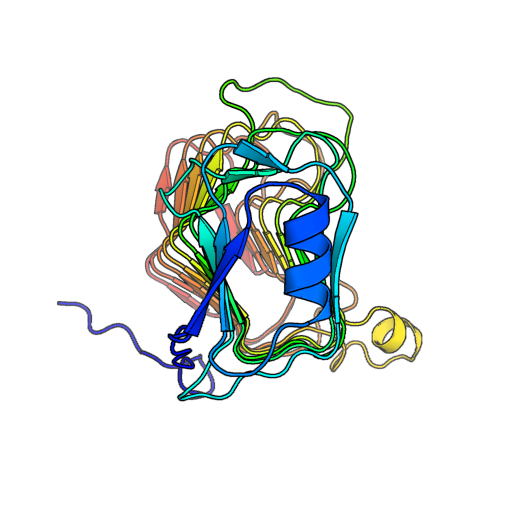 LEU A 1 81 ? -13.145 7.828 -1.696 1.00 98.44 81 LEU A N 1
ATOM 562 C CA . LEU A 1 81 ? -12.361 9.024 -1.388 1.00 98.44 81 LEU A CA 1
ATOM 563 C C . LEU A 1 81 ? -12.254 9.882 -2.656 1.00 98.44 81 LEU A C 1
ATOM 565 O O . LEU A 1 81 ? -11.825 9.392 -3.706 1.00 98.44 81 LEU A O 1
ATOM 569 N N . SER A 1 82 ? -12.677 11.145 -2.575 1.00 96.75 82 SER A N 1
ATOM 570 C CA . SER A 1 82 ? -12.644 12.083 -3.705 1.00 96.75 82 SER A CA 1
ATOM 571 C C . SER A 1 82 ? -11.209 12.381 -4.159 1.00 96.75 82 SER A C 1
ATOM 573 O O . SER A 1 82 ? -10.242 12.083 -3.454 1.00 96.75 82 SER A O 1
ATOM 575 N N . SER A 1 83 ? -11.070 13.014 -5.328 1.00 94.25 83 SER A N 1
ATOM 576 C CA . SER A 1 83 ? -9.786 13.552 -5.793 1.00 94.25 83 SER A CA 1
ATOM 577 C C . SER A 1 83 ? -9.104 14.386 -4.709 1.00 94.25 83 SER A C 1
ATOM 579 O O . SER A 1 83 ? -9.795 15.131 -4.021 1.00 94.25 83 SER A O 1
ATOM 581 N N . SER A 1 84 ? -7.777 14.266 -4.594 1.00 92.94 84 SER A N 1
ATOM 582 C CA . SER A 1 84 ? -6.913 14.918 -3.589 1.00 92.94 84 SER A CA 1
ATOM 583 C C . SER A 1 84 ? -7.149 14.536 -2.121 1.00 92.94 84 SER A C 1
ATOM 585 O O . SER A 1 84 ? -6.381 14.958 -1.253 1.00 92.94 84 SER A O 1
ATOM 587 N N . SER A 1 85 ? -8.139 13.689 -1.822 1.00 97.81 85 SER A N 1
ATOM 588 C CA . SER A 1 85 ? -8.317 13.151 -0.473 1.00 97.81 85 SER A CA 1
ATOM 589 C C . SER A 1 85 ? -7.184 12.207 -0.088 1.00 97.81 85 SER A C 1
ATOM 591 O O . SER A 1 85 ? -6.560 11.570 -0.926 1.00 97.81 85 SER A O 1
ATOM 593 N N . SER A 1 86 ? -6.920 12.065 1.202 1.00 98.19 86 SER A N 1
ATOM 594 C CA . SER A 1 86 ? -5.908 11.121 1.687 1.00 98.19 86 SER A CA 1
ATOM 595 C C . SER A 1 86 ? -6.348 10.468 2.985 1.00 98.19 86 SER A C 1
ATOM 597 O O . SER A 1 86 ? -7.230 10.977 3.673 1.00 98.19 86 SER A O 1
ATOM 599 N N . LEU A 1 87 ? -5.741 9.330 3.313 1.00 98.81 87 LEU A N 1
ATOM 600 C CA . LEU A 1 87 ? -5.916 8.649 4.588 1.00 98.81 87 LEU A CA 1
ATOM 601 C C . LEU A 1 87 ? -4.547 8.316 5.180 1.00 98.81 87 LEU A C 1
ATOM 603 O O . LEU A 1 87 ? -3.828 7.453 4.675 1.00 98.81 87 LEU A O 1
ATOM 607 N N . ARG A 1 88 ? -4.194 8.993 6.272 1.00 98.88 88 ARG A N 1
ATOM 608 C CA . ARG A 1 88 ? -2.926 8.797 6.979 1.00 98.88 88 ARG A CA 1
ATOM 609 C C . ARG A 1 88 ? -3.133 8.088 8.316 1.00 98.88 88 ARG A C 1
ATOM 611 O O . ARG A 1 88 ? -3.816 8.600 9.198 1.00 98.88 88 ARG A O 1
ATOM 618 N N . ILE A 1 89 ? -2.494 6.936 8.473 1.00 98.88 89 ILE A N 1
ATOM 619 C CA . ILE A 1 89 ? -2.468 6.126 9.690 1.00 98.88 89 ILE A CA 1
ATOM 620 C C . ILE A 1 89 ? -1.097 6.289 10.347 1.00 98.88 89 ILE A C 1
ATOM 622 O O . ILE A 1 89 ? -0.088 5.835 9.808 1.00 98.88 89 ILE A O 1
ATOM 626 N N . THR A 1 90 ? -1.053 6.943 11.505 1.00 98.88 90 THR A N 1
ATOM 627 C CA . THR A 1 90 ? 0.198 7.275 12.202 1.00 98.88 90 THR A CA 1
ATOM 628 C C . THR A 1 90 ? 0.197 6.693 13.609 1.00 98.88 90 THR A C 1
ATOM 630 O O . THR A 1 90 ? -0.763 6.873 14.354 1.00 98.88 90 THR A O 1
ATOM 633 N N . ASN A 1 91 ? 1.277 6.025 14.013 1.00 98.81 91 ASN A N 1
ATOM 634 C CA . ASN A 1 91 ? 1.419 5.433 15.351 1.00 98.81 91 ASN A CA 1
ATOM 635 C C . ASN A 1 91 ? 0.220 4.563 15.787 1.00 98.81 91 ASN A C 1
ATOM 637 O O . ASN A 1 91 ? -0.189 4.596 16.947 1.00 98.81 91 ASN A O 1
ATOM 641 N N . CYS A 1 92 ? -0.396 3.837 14.851 1.00 98.81 92 CYS A N 1
ATOM 642 C CA . CYS A 1 92 ? -1.561 2.994 15.131 1.00 98.81 92 CYS A CA 1
ATOM 643 C C . CYS A 1 92 ? -1.193 1.507 15.141 1.00 98.81 92 CYS A C 1
ATOM 645 O O . CYS A 1 92 ? -0.181 1.113 14.560 1.00 98.81 92 CYS A O 1
ATOM 647 N N . ALA A 1 93 ? -2.024 0.662 15.753 1.00 98.56 93 ALA A N 1
ATOM 648 C CA . ALA A 1 93 ? -1.826 -0.782 15.676 1.00 98.56 93 ALA A CA 1
ATOM 649 C C . ALA A 1 93 ? -3.117 -1.589 15.578 1.00 98.56 93 ALA A C 1
ATOM 651 O O . ALA A 1 93 ? -4.145 -1.150 16.087 1.00 98.56 93 ALA A O 1
ATOM 652 N N . TYR A 1 94 ? -3.046 -2.768 14.949 1.00 98.56 94 TYR A N 1
ATOM 653 C CA . TYR A 1 94 ? -4.195 -3.659 14.722 1.00 98.56 94 TYR A CA 1
ATOM 654 C C . TYR A 1 94 ? -5.337 -2.954 13.981 1.00 98.56 94 TYR A C 1
ATOM 656 O O . TYR A 1 94 ? -6.492 -2.987 14.404 1.00 98.56 94 TYR A O 1
ATOM 664 N N . VAL A 1 95 ? -4.992 -2.283 12.878 1.00 98.69 95 VAL A N 1
ATOM 665 C CA . VAL A 1 95 ? -5.926 -1.507 12.050 1.00 98.69 95 VAL A CA 1
ATOM 666 C C . VAL A 1 95 ? -6.100 -2.169 10.690 1.00 98.69 95 VAL A C 1
ATOM 668 O O . VAL A 1 95 ? -5.116 -2.426 10.003 1.00 98.69 95 VAL A O 1
ATOM 671 N N . THR A 1 96 ? -7.340 -2.376 10.255 1.00 98.81 96 THR A N 1
ATOM 672 C CA . THR A 1 96 ? -7.656 -2.823 8.892 1.00 98.81 96 THR A CA 1
ATOM 673 C C . THR A 1 96 ? -8.412 -1.739 8.132 1.00 98.81 96 THR A C 1
ATOM 675 O O . THR A 1 96 ? -9.458 -1.286 8.581 1.00 98.81 96 THR A O 1
ATOM 678 N N . ILE A 1 97 ? -7.913 -1.351 6.962 1.00 98.88 97 ILE A N 1
ATOM 679 C CA . ILE A 1 97 ? -8.629 -0.534 5.977 1.00 98.88 97 ILE A CA 1
ATOM 680 C C . ILE A 1 97 ? -9.112 -1.470 4.875 1.00 98.88 97 ILE A C 1
ATOM 682 O O . ILE A 1 97 ? -8.302 -2.226 4.329 1.00 98.88 97 ILE A O 1
ATOM 686 N N . SER A 1 98 ? -10.404 -1.432 4.535 1.00 98.81 98 SER A N 1
ATOM 687 C CA . SER A 1 98 ? -10.916 -2.299 3.477 1.00 98.81 98 SER A CA 1
ATOM 688 C C . SER A 1 98 ? -12.068 -1.766 2.635 1.00 98.81 98 SER A C 1
ATOM 690 O O . SER A 1 98 ? -12.876 -0.957 3.081 1.00 98.81 98 SER A O 1
ATOM 692 N N . GLY A 1 99 ? -12.153 -2.243 1.392 1.00 98.75 99 GLY A N 1
ATOM 693 C CA . GLY A 1 99 ? -13.314 -2.005 0.530 1.00 98.75 99 GLY A CA 1
ATOM 694 C C . GLY A 1 99 ? -13.440 -0.585 -0.027 1.00 98.75 99 GLY A C 1
ATOM 695 O O . GLY A 1 99 ? -14.467 -0.276 -0.624 1.00 98.75 99 GLY A O 1
ATOM 696 N N . LEU A 1 100 ? -12.451 0.291 0.173 1.00 98.88 100 LEU A N 1
ATOM 697 C CA . LEU A 1 100 ? -12.532 1.690 -0.256 1.00 98.88 100 LEU A CA 1
ATOM 698 C C . LEU A 1 100 ? -12.258 1.847 -1.757 1.00 98.88 100 LEU A C 1
ATOM 700 O O . LEU A 1 100 ? -11.462 1.107 -2.342 1.00 98.88 100 LEU A O 1
ATOM 704 N N . LEU A 1 101 ? -12.872 2.868 -2.360 1.00 98.88 101 LEU A N 1
ATOM 705 C CA . LEU A 1 101 ? -12.619 3.283 -3.737 1.00 98.88 101 LEU A CA 1
ATOM 706 C C . LEU A 1 101 ? -11.815 4.588 -3.776 1.00 98.88 101 LEU A C 1
ATOM 708 O O . LEU A 1 101 ? -12.233 5.611 -3.242 1.00 98.88 101 LEU A O 1
ATOM 712 N N . LEU A 1 102 ? -10.676 4.576 -4.459 1.00 98.44 102 LEU A N 1
ATOM 713 C CA . LEU A 1 102 ? -9.794 5.722 -4.673 1.00 98.44 102 LEU A CA 1
ATOM 714 C C . LEU A 1 102 ? -9.637 5.942 -6.182 1.00 98.44 102 LEU A C 1
ATOM 716 O O . LEU A 1 102 ? -8.564 5.770 -6.757 1.00 98.44 102 LEU A O 1
ATOM 720 N N . ASN A 1 103 ? -10.762 6.255 -6.832 1.00 96.50 103 ASN A N 1
ATOM 721 C CA . ASN A 1 103 ? -10.912 6.306 -8.290 1.00 96.50 103 ASN A CA 1
ATOM 722 C C . ASN A 1 103 ? -10.406 7.623 -8.899 1.00 96.50 103 ASN A C 1
ATOM 724 O O . ASN A 1 103 ? -11.158 8.348 -9.549 1.00 96.50 103 ASN A O 1
ATOM 728 N N . TRP A 1 104 ? -9.156 7.982 -8.630 1.00 96.50 104 TRP A N 1
ATOM 729 C CA . TRP A 1 104 ? -8.550 9.210 -9.133 1.00 96.50 104 TRP A CA 1
ATOM 730 C C . TRP A 1 104 ? -7.027 9.095 -9.173 1.00 96.50 104 TRP A C 1
ATOM 732 O O . TRP A 1 104 ? -6.431 8.195 -8.580 1.00 96.50 104 TRP A O 1
ATOM 742 N N . GLN A 1 105 ? -6.405 10.041 -9.869 1.00 96.06 105 GLN A N 1
ATOM 743 C CA . GLN A 1 105 ? -4.969 10.271 -9.831 1.00 96.06 105 GLN A CA 1
ATOM 744 C C . GLN A 1 105 ? -4.680 11.773 -9.743 1.00 96.06 105 GLN A C 1
ATOM 746 O O . GLN A 1 105 ? -5.536 12.581 -10.104 1.00 96.06 105 GLN A O 1
ATOM 751 N N . GLY A 1 106 ? -3.520 12.145 -9.213 1.00 96.12 106 GLY A N 1
ATOM 752 C CA . GLY A 1 106 ? -3.128 13.538 -8.997 1.00 96.12 106 GLY A CA 1
ATOM 753 C C . GLY A 1 106 ? -1.722 13.612 -8.421 1.00 96.12 106 GLY A C 1
ATOM 754 O O . GLY A 1 106 ? -0.839 12.913 -8.902 1.00 96.12 106 GLY A O 1
ATOM 755 N N . SER A 1 107 ? -1.526 14.395 -7.359 1.00 96.75 107 SER A N 1
ATOM 756 C CA . SER A 1 107 ? -0.230 14.549 -6.685 1.00 96.75 107 SER A CA 1
ATOM 757 C C . SER A 1 107 ? -0.232 14.036 -5.240 1.00 96.75 107 SER A C 1
ATOM 759 O O . SER A 1 107 ? -1.268 14.008 -4.574 1.00 96.75 107 SER A O 1
ATOM 761 N N . GLY A 1 108 ? 0.950 13.684 -4.728 1.00 97.06 108 GLY A N 1
ATOM 762 C CA . GLY A 1 108 ? 1.178 13.397 -3.308 1.00 97.06 108 GLY A CA 1
ATOM 763 C C . GLY A 1 108 ? 0.996 11.929 -2.919 1.00 97.06 108 GLY A C 1
ATOM 764 O O . GLY A 1 108 ? 1.351 11.020 -3.663 1.00 97.06 108 GLY A O 1
ATOM 765 N N . GLU A 1 109 ? 0.486 11.678 -1.716 1.00 98.00 109 GLU A N 1
ATOM 766 C CA . GLU A 1 109 ? 0.378 10.334 -1.139 1.00 98.00 109 GLU A CA 1
ATOM 767 C C . GLU A 1 109 ? -1.063 10.037 -0.725 1.00 98.00 109 GLU A C 1
ATOM 769 O O . GLU A 1 109 ? -1.673 10.817 0.010 1.00 98.00 109 GLU A O 1
ATOM 774 N N . THR A 1 110 ? -1.600 8.893 -1.151 1.00 98.31 110 THR A N 1
ATOM 775 C CA . THR A 1 110 ? -3.042 8.623 -1.016 1.00 98.31 110 THR A CA 1
ATOM 776 C C . THR A 1 110 ? -3.389 7.920 0.296 1.00 98.31 110 THR A C 1
ATOM 778 O O . THR A 1 110 ? -4.067 8.496 1.144 1.00 98.31 110 THR A O 1
ATOM 781 N N . VAL A 1 111 ? -2.901 6.695 0.500 1.00 98.88 111 VAL A N 1
ATOM 782 C CA . VAL A 1 111 ? -3.011 5.959 1.767 1.00 98.88 111 VAL A CA 1
ATOM 783 C C . VAL A 1 111 ? -1.621 5.804 2.358 1.00 98.88 111 VAL A C 1
ATOM 785 O O . VAL A 1 111 ? -0.684 5.405 1.668 1.00 98.88 111 VAL A O 1
ATOM 788 N N . GLN A 1 112 ? -1.471 6.141 3.634 1.00 98.88 112 GLN A N 1
ATOM 789 C CA . GLN A 1 112 ? -0.163 6.223 4.270 1.00 98.88 112 GLN A CA 1
ATOM 790 C C . GLN A 1 112 ? -0.146 5.494 5.606 1.00 98.88 112 GLN A C 1
ATOM 792 O O . GLN A 1 112 ? -1.020 5.715 6.441 1.00 98.88 112 GLN A O 1
ATOM 797 N N . PHE A 1 113 ? 0.900 4.708 5.834 1.00 98.88 113 PHE A N 1
ATOM 798 C CA . PHE A 1 113 ? 1.284 4.193 7.143 1.00 98.88 113 PHE A CA 1
ATOM 799 C C . PHE A 1 113 ? 2.580 4.884 7.573 1.00 98.88 113 PHE A C 1
ATOM 801 O O . PHE A 1 113 ? 3.579 4.865 6.849 1.00 98.88 113 PHE A O 1
ATOM 808 N N . ARG A 1 114 ? 2.530 5.556 8.724 1.00 98.75 114 ARG A N 1
ATOM 809 C CA . ARG A 1 114 ? 3.569 6.464 9.226 1.00 98.75 114 ARG A CA 1
ATOM 810 C C . ARG A 1 114 ? 3.872 6.221 10.705 1.00 98.75 114 ARG A C 1
ATOM 812 O O . ARG A 1 114 ? 3.119 5.540 11.417 1.00 98.75 114 ARG A O 1
ATOM 819 N N . GLY A 1 115 ? 4.944 6.843 11.182 1.00 98.50 115 GLY A N 1
ATOM 820 C CA . GLY A 1 115 ? 5.423 6.739 12.554 1.00 98.50 115 GLY A CA 1
ATOM 821 C C . GLY A 1 115 ? 5.854 5.313 12.886 1.00 98.50 115 GLY A C 1
ATOM 822 O O . GLY A 1 115 ? 6.609 4.709 12.134 1.00 98.50 115 GLY A O 1
ATOM 823 N N . ASN A 1 116 ? 5.357 4.757 13.988 1.00 97.94 116 ASN A N 1
ATOM 824 C CA . ASN A 1 116 ? 5.608 3.366 14.384 1.00 97.94 116 ASN A CA 1
ATOM 825 C C . ASN A 1 116 ? 4.392 2.446 14.167 1.00 97.94 116 ASN A C 1
ATOM 827 O O . ASN A 1 116 ? 4.169 1.514 14.949 1.00 97.94 116 ASN A O 1
ATOM 831 N N . SER A 1 117 ? 3.580 2.734 13.139 1.00 98.81 117 SER A N 1
ATOM 832 C CA . SER A 1 117 ? 2.367 1.956 12.869 1.00 98.81 117 SER A CA 1
ATOM 833 C C . SER A 1 117 ? 2.687 0.485 12.616 1.00 98.81 117 SER A C 1
ATOM 835 O O . SER A 1 117 ? 3.661 0.163 11.930 1.00 98.81 117 SER A O 1
ATOM 837 N N . ARG A 1 118 ? 1.862 -0.411 13.171 1.00 98.44 118 ARG A N 1
ATOM 838 C CA . ARG A 1 118 ? 2.161 -1.846 13.177 1.00 98.44 118 ARG A CA 1
ATOM 839 C C . ARG A 1 118 ? 0.969 -2.772 13.211 1.00 98.44 118 ARG A C 1
ATOM 841 O O . ARG A 1 118 ? -0.049 -2.445 13.801 1.00 98.44 118 ARG A O 1
ATOM 848 N N . TYR A 1 119 ? 1.114 -3.973 12.661 1.00 98.50 119 TYR A N 1
ATOM 849 C CA . TYR A 1 119 ? -0.002 -4.920 12.561 1.00 98.50 119 TYR A CA 1
ATOM 850 C C . TYR A 1 119 ? -1.202 -4.266 11.865 1.00 98.50 119 TYR A C 1
ATOM 852 O O . TYR A 1 119 ? -2.326 -4.316 12.356 1.00 98.50 119 TYR A O 1
ATOM 860 N N . CYS A 1 120 ? -0.951 -3.587 10.746 1.00 98.69 120 CYS A N 1
ATOM 861 C CA . CYS A 1 120 ? -1.999 -2.929 9.972 1.00 98.69 120 CYS A CA 1
ATOM 862 C C . CYS A 1 120 ? -2.183 -3.613 8.620 1.00 98.69 120 CYS A C 1
ATOM 864 O O . CYS A 1 120 ? -1.244 -4.190 8.070 1.00 98.69 120 CYS A O 1
ATOM 866 N N . ARG A 1 121 ? -3.393 -3.528 8.072 1.00 98.81 121 ARG A N 1
ATOM 867 C CA . ARG A 1 121 ? -3.769 -4.165 6.813 1.00 98.81 121 ARG A CA 1
ATOM 868 C C . ARG A 1 121 ? -4.529 -3.207 5.907 1.00 98.81 121 ARG A C 1
ATOM 870 O O . ARG A 1 121 ? -5.437 -2.522 6.363 1.00 98.81 121 ARG A O 1
ATOM 877 N N . LEU A 1 122 ? -4.189 -3.201 4.625 1.00 98.94 122 LEU A N 1
ATOM 878 C CA . LEU A 1 122 ? -4.930 -2.535 3.558 1.00 98.94 122 LEU A CA 1
ATOM 879 C C . LEU A 1 122 ? -5.397 -3.598 2.565 1.00 98.94 122 LEU A C 1
ATOM 881 O O . LEU A 1 122 ? -4.559 -4.247 1.936 1.00 98.94 122 LEU A O 1
ATOM 885 N N . THR A 1 123 ? -6.710 -3.793 2.433 1.00 98.88 123 THR A N 1
ATOM 886 C CA . THR A 1 123 ? -7.228 -4.906 1.631 1.00 98.88 123 THR A CA 1
ATOM 887 C C . THR A 1 123 ? -8.523 -4.633 0.885 1.00 98.88 123 THR A C 1
ATOM 889 O O . THR A 1 123 ? -9.391 -3.922 1.377 1.00 98.88 123 THR A O 1
ATOM 892 N N . ARG A 1 124 ? -8.707 -5.246 -0.291 1.00 98.75 124 ARG A N 1
ATOM 893 C CA . ARG A 1 124 ? -9.939 -5.118 -1.097 1.00 98.75 124 ARG A CA 1
ATOM 894 C C . ARG A 1 124 ? -10.273 -3.677 -1.483 1.00 98.75 124 ARG A C 1
ATOM 896 O O . ARG A 1 124 ? -11.440 -3.343 -1.659 1.00 98.75 124 ARG A O 1
ATOM 903 N N . CYS A 1 125 ? -9.266 -2.817 -1.588 1.00 98.94 125 CYS A N 1
ATOM 904 C CA . CYS A 1 125 ? -9.423 -1.453 -2.073 1.00 98.94 125 CYS A CA 1
ATOM 905 C C . CYS A 1 125 ? -9.129 -1.381 -3.575 1.00 98.94 125 CYS A C 1
ATOM 907 O O . CYS A 1 125 ? -8.381 -2.195 -4.118 1.00 98.94 125 CYS A O 1
ATOM 909 N N . THR A 1 126 ? -9.701 -0.383 -4.246 1.00 98.88 126 THR A N 1
ATOM 910 C CA . THR A 1 126 ? -9.406 -0.076 -5.654 1.00 98.88 126 THR A CA 1
ATOM 911 C C . THR A 1 126 ? -8.779 1.305 -5.759 1.00 98.88 126 THR A C 1
ATOM 913 O O . THR A 1 126 ? -9.355 2.276 -5.276 1.00 98.88 126 THR A O 1
ATOM 916 N N . PHE A 1 127 ? -7.627 1.393 -6.411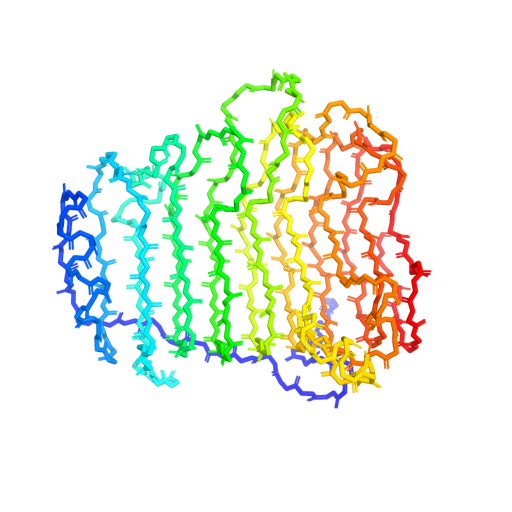 1.00 98.88 127 PHE A N 1
ATOM 917 C CA . PHE A 1 127 ? -6.873 2.615 -6.660 1.00 98.88 127 PHE A CA 1
ATOM 918 C C . PHE A 1 127 ? -6.795 2.907 -8.155 1.00 98.88 127 PHE A C 1
ATOM 920 O O . PHE A 1 127 ? -6.607 1.998 -8.965 1.00 98.88 127 PHE A O 1
ATOM 927 N N . GLY A 1 128 ? -6.863 4.192 -8.486 1.00 98.12 128 GLY A N 1
ATOM 928 C CA . GLY A 1 128 ? -6.672 4.701 -9.834 1.00 98.12 128 GLY A CA 1
ATOM 929 C C . GLY A 1 128 ? -7.969 4.841 -10.639 1.00 98.12 128 GLY A C 1
ATOM 930 O O . GLY A 1 128 ? -8.998 4.240 -10.302 1.00 98.12 128 GLY A O 1
ATOM 931 N N . PRO A 1 129 ? -7.939 5.692 -11.678 1.00 97.56 129 PRO A N 1
ATOM 932 C CA . PRO A 1 129 ? -9.116 6.080 -12.450 1.00 97.56 129 PRO A CA 1
ATOM 933 C C . PRO A 1 129 ? -9.714 4.916 -13.259 1.00 97.56 129 PRO A C 1
ATOM 935 O O . PRO A 1 129 ? -9.089 3.880 -13.483 1.00 97.56 129 PRO A O 1
ATOM 938 N N . THR A 1 130 ? -10.945 5.088 -13.748 1.00 97.19 130 THR A N 1
ATOM 939 C CA . THR A 1 130 ? -11.619 4.113 -14.631 1.00 97.19 130 THR A CA 1
ATOM 940 C C . THR A 1 130 ? -10.990 4.001 -16.010 1.00 97.19 130 THR A C 1
ATOM 942 O O . THR A 1 130 ? -11.175 2.986 -16.670 1.00 97.19 130 THR A O 1
ATOM 945 N N . THR A 1 131 ? -10.265 5.029 -16.438 1.00 97.19 131 THR A N 1
ATOM 946 C CA . THR A 1 131 ? -9.621 5.113 -17.747 1.00 97.19 131 THR A CA 1
ATOM 947 C C . THR A 1 131 ? -8.179 5.552 -17.578 1.00 97.19 131 THR A C 1
ATOM 949 O O . THR A 1 131 ? -7.898 6.432 -16.763 1.00 97.19 131 THR A O 1
ATOM 952 N N . HIS A 1 132 ? -7.283 4.981 -18.376 1.00 96.56 132 HIS A N 1
ATOM 953 C CA . HIS A 1 132 ? -5.891 5.400 -18.420 1.00 96.56 132 HIS A CA 1
ATOM 954 C C . HIS A 1 132 ? -5.736 6.771 -19.093 1.00 96.56 132 HIS A C 1
ATOM 956 O O . HIS A 1 132 ? -6.271 7.012 -20.175 1.00 96.56 132 HIS A O 1
ATOM 962 N N . SER A 1 133 ? -4.973 7.662 -18.461 1.00 95.94 133 SER A N 1
ATOM 963 C CA . SER A 1 133 ? -4.506 8.912 -19.060 1.00 95.94 133 SER A CA 1
ATOM 964 C C . SER A 1 133 ? -3.146 9.282 -18.486 1.00 95.94 133 SER A C 1
ATOM 966 O O . SER A 1 133 ? -2.968 9.259 -17.270 1.00 95.94 133 SER A O 1
ATOM 968 N N . ALA A 1 134 ? -2.185 9.628 -19.345 1.00 94.25 134 ALA A N 1
ATOM 969 C CA . ALA A 1 134 ? -0.880 10.108 -18.903 1.00 94.25 134 ALA A CA 1
ATOM 970 C C . ALA A 1 134 ? -1.021 11.400 -18.077 1.00 94.25 134 ALA A C 1
ATOM 972 O O . ALA A 1 134 ? -1.896 12.225 -18.341 1.00 94.25 134 ALA A O 1
ATOM 973 N N . SER A 1 135 ? -0.149 11.579 -17.085 1.00 95.50 135 SER A N 1
ATOM 974 C CA . SER A 1 135 ? -0.113 12.777 -16.243 1.00 95.50 135 SER A CA 1
ATOM 975 C C . SER A 1 135 ? 1.329 13.183 -15.946 1.00 95.50 135 SER A C 1
ATOM 977 O O . SER A 1 135 ? 2.201 12.326 -15.803 1.00 95.50 135 SER A O 1
ATOM 979 N N . SER A 1 136 ? 1.571 14.490 -15.837 1.00 95.06 136 SER A N 1
ATOM 980 C CA . SER A 1 136 ? 2.839 15.063 -15.369 1.00 95.06 136 SER A CA 1
ATOM 981 C C . SER A 1 136 ? 2.959 15.108 -13.843 1.00 95.06 136 SER A C 1
ATOM 983 O O . SER A 1 136 ? 4.022 15.448 -13.328 1.00 95.06 136 SER A O 1
ATOM 985 N N . ASP A 1 137 ? 1.881 14.810 -13.117 1.00 97.00 137 ASP A N 1
ATOM 986 C CA . ASP A 1 137 ? 1.906 14.757 -11.659 1.00 97.00 137 ASP A CA 1
ATOM 987 C C . ASP A 1 137 ? 2.710 13.551 -11.149 1.00 97.00 137 ASP A C 1
ATOM 989 O O . ASP A 1 137 ? 2.944 12.564 -11.857 1.00 97.00 137 ASP A O 1
ATOM 993 N N . SER A 1 138 ? 3.083 13.603 -9.869 1.00 97.69 138 SER A N 1
ATOM 994 C CA . SER A 1 138 ? 3.699 12.483 -9.157 1.00 97.69 138 SER A CA 1
ATOM 995 C C . SER A 1 138 ? 2.886 12.113 -7.924 1.00 97.69 138 SER A C 1
ATOM 997 O O . SER A 1 138 ? 2.666 12.934 -7.027 1.00 97.69 138 SER A O 1
ATOM 999 N N . GLN A 1 139 ? 2.456 10.854 -7.866 1.00 98.31 139 GLN A N 1
ATOM 1000 C CA . GLN A 1 139 ? 1.635 10.332 -6.786 1.00 98.31 139 GLN A CA 1
ATOM 1001 C C . GLN A 1 139 ? 2.056 8.931 -6.382 1.00 98.31 139 GLN A C 1
ATOM 1003 O O . GLN A 1 139 ? 2.149 8.024 -7.204 1.00 98.31 139 GLN A O 1
ATOM 1008 N N . THR A 1 140 ? 2.202 8.729 -5.080 1.00 98.62 140 THR A N 1
ATOM 1009 C CA . THR A 1 140 ? 2.291 7.400 -4.481 1.00 98.62 140 THR A CA 1
ATOM 1010 C C . THR A 1 140 ? 0.921 6.992 -3.944 1.00 98.62 140 THR A C 1
ATOM 1012 O O . THR A 1 140 ? 0.313 7.716 -3.151 1.00 98.62 140 THR A O 1
ATOM 1015 N N . TRP A 1 141 ? 0.396 5.841 -4.363 1.00 98.75 141 TRP A N 1
ATOM 1016 C CA . TRP A 1 141 ? -0.929 5.408 -3.898 1.00 98.75 141 TRP A CA 1
ATOM 1017 C C . TRP A 1 141 ? -0.892 4.828 -2.489 1.00 98.75 141 TRP A C 1
ATOM 1019 O O . TRP A 1 141 ? -1.685 5.238 -1.643 1.00 98.75 141 TRP A O 1
ATOM 1029 N N . VAL A 1 142 ? 0.064 3.951 -2.198 1.00 98.94 142 VAL A N 1
ATOM 1030 C CA . VAL A 1 142 ? 0.279 3.415 -0.852 1.00 98.94 142 VAL A CA 1
ATOM 1031 C C . VAL A 1 142 ? 1.709 3.690 -0.425 1.00 98.94 142 VAL A C 1
ATOM 1033 O O . VAL A 1 142 ? 2.651 3.208 -1.050 1.00 98.94 142 VAL A O 1
ATOM 1036 N N . TYR A 1 143 ? 1.867 4.455 0.649 1.00 98.88 143 TYR A N 1
ATOM 1037 C CA . TYR A 1 143 ? 3.164 4.768 1.234 1.00 98.88 143 TYR A CA 1
ATOM 1038 C C . TYR A 1 143 ? 3.288 4.137 2.623 1.00 98.88 143 TYR A C 1
ATOM 1040 O O . TYR A 1 143 ? 2.462 4.383 3.500 1.00 98.88 143 TYR A O 1
ATOM 1048 N N . VAL A 1 144 ? 4.344 3.363 2.849 1.00 98.94 144 VAL A N 1
ATOM 1049 C CA . VAL A 1 144 ? 4.750 2.863 4.169 1.00 98.94 144 VAL A CA 1
ATOM 1050 C C . VAL A 1 144 ? 6.120 3.449 4.475 1.00 98.94 144 VAL A C 1
ATOM 1052 O O . VAL A 1 144 ? 7.048 3.266 3.690 1.00 98.94 144 VAL A O 1
ATOM 1055 N N . GLY A 1 145 ? 6.282 4.146 5.595 1.00 98.12 145 GLY A N 1
ATOM 1056 C CA . GLY A 1 145 ? 7.587 4.697 5.954 1.00 98.12 145 GLY A CA 1
ATOM 1057 C C . GLY A 1 145 ? 7.753 4.971 7.436 1.00 98.12 145 GLY A C 1
ATOM 1058 O O . GLY A 1 145 ? 6.967 4.511 8.261 1.00 98.12 145 GLY A O 1
ATOM 1059 N N . ASP A 1 146 ? 8.796 5.731 7.752 1.00 98.19 146 ASP A N 1
ATOM 1060 C CA . ASP A 1 146 ? 9.276 5.952 9.113 1.00 98.19 146 ASP A CA 1
ATOM 1061 C C . ASP A 1 146 ? 9.705 4.617 9.755 1.00 98.19 146 ASP A C 1
ATOM 1063 O O . ASP A 1 146 ? 10.503 3.890 9.168 1.00 98.19 146 ASP A O 1
ATOM 1067 N N . ASP A 1 147 ? 9.181 4.268 10.926 1.00 97.31 147 ASP A N 1
ATOM 1068 C CA . ASP A 1 147 ? 9.519 3.050 11.666 1.00 97.31 147 ASP A CA 1
ATOM 1069 C C . ASP A 1 147 ? 8.349 2.051 11.678 1.00 97.31 147 ASP A C 1
ATOM 1071 O O . ASP A 1 147 ? 8.104 1.379 12.681 1.00 97.31 147 ASP A O 1
ATOM 1075 N N . CYS A 1 148 ? 7.593 1.957 10.579 1.00 98.56 148 CYS A N 1
ATOM 1076 C CA . CYS A 1 148 ? 6.493 0.999 10.463 1.00 98.56 148 CYS A CA 1
ATOM 1077 C C . CYS A 1 148 ? 6.990 -0.451 10.375 1.00 98.56 148 CYS A C 1
ATOM 1079 O O . CYS A 1 148 ? 8.045 -0.751 9.803 1.00 98.56 148 CYS A O 1
ATOM 1081 N N . TYR A 1 149 ? 6.185 -1.376 10.897 1.00 96.81 149 TYR A N 1
ATOM 1082 C CA . TYR A 1 149 ? 6.462 -2.806 10.796 1.00 96.81 149 TYR A CA 1
ATOM 1083 C C . TYR A 1 149 ? 5.199 -3.663 10.776 1.00 96.81 149 TYR A C 1
ATOM 1085 O O . TYR A 1 149 ? 4.171 -3.242 11.282 1.00 96.81 149 TYR A O 1
ATOM 1093 N N . HIS A 1 150 ? 5.237 -4.873 10.215 1.00 98.44 150 HIS A N 1
ATOM 1094 C CA . HIS A 1 150 ? 4.046 -5.739 10.135 1.00 98.44 150 HIS A CA 1
ATOM 1095 C C . HIS A 1 150 ? 2.852 -5.066 9.437 1.00 98.44 150 HIS A C 1
ATOM 1097 O O . HIS A 1 150 ? 1.731 -5.042 9.950 1.00 98.44 150 HIS A O 1
ATOM 1103 N N . ILE A 1 151 ? 3.103 -4.503 8.256 1.00 98.75 151 ILE A N 1
ATOM 1104 C CA . ILE A 1 151 ? 2.061 -3.949 7.387 1.00 98.75 151 ILE A CA 1
ATOM 1105 C C . ILE A 1 151 ? 1.749 -4.968 6.295 1.00 98.75 151 ILE A C 1
ATOM 1107 O O . ILE A 1 151 ? 2.666 -5.495 5.667 1.00 98.75 151 ILE A O 1
ATOM 1111 N N . ARG A 1 152 ? 0.467 -5.238 6.051 1.00 98.81 152 ARG A N 1
ATOM 1112 C CA . ARG A 1 152 ? 0.012 -6.097 4.955 1.00 98.81 152 ARG A CA 1
ATOM 1113 C C . ARG A 1 152 ? -0.798 -5.300 3.938 1.00 98.81 152 ARG A C 1
ATOM 1115 O O . ARG A 1 152 ? -1.729 -4.591 4.309 1.00 98.81 152 ARG A O 1
ATOM 1122 N N . ILE A 1 153 ? -0.452 -5.422 2.665 1.00 98.94 153 ILE A N 1
ATOM 1123 C CA . ILE A 1 153 ? -1.142 -4.780 1.544 1.00 98.94 153 ILE A CA 1
ATOM 1124 C C . ILE A 1 153 ? -1.578 -5.899 0.606 1.00 98.94 153 ILE A C 1
ATOM 1126 O O . ILE A 1 153 ? -0.731 -6.489 -0.066 1.00 98.94 153 ILE A O 1
ATOM 1130 N N . ASP A 1 154 ? -2.870 -6.235 0.601 1.00 98.88 154 ASP A N 1
ATOM 1131 C CA . ASP A 1 154 ? -3.334 -7.447 -0.075 1.00 98.88 154 ASP A CA 1
ATOM 1132 C C . ASP A 1 154 ? -4.719 -7.395 -0.718 1.00 98.88 154 ASP A C 1
ATOM 1134 O O . ASP A 1 154 ? -5.627 -6.765 -0.192 1.00 98.88 154 ASP A O 1
ATOM 1138 N N . HIS A 1 155 ? -4.926 -8.129 -1.815 1.00 98.88 155 HIS A N 1
ATOM 1139 C CA . HIS A 1 155 ? -6.206 -8.171 -2.543 1.00 98.88 155 HIS A CA 1
ATOM 1140 C C . HIS A 1 155 ? -6.698 -6.793 -3.004 1.00 98.88 155 HIS A C 1
ATOM 1142 O O . HIS A 1 155 ? -7.901 -6.541 -3.019 1.00 98.88 155 HIS A O 1
ATOM 1148 N N . ASN A 1 156 ? -5.786 -5.879 -3.335 1.00 98.94 156 ASN A N 1
ATOM 1149 C CA . ASN A 1 156 ? -6.136 -4.575 -3.893 1.00 98.94 156 ASN A CA 1
ATOM 1150 C C . ASN A 1 156 ? -6.015 -4.586 -5.420 1.00 98.94 156 ASN A C 1
ATOM 1152 O O . ASN A 1 156 ? -5.213 -5.332 -5.983 1.00 98.94 156 ASN A O 1
ATOM 1156 N N . LEU A 1 157 ? -6.787 -3.716 -6.068 1.00 98.94 157 LEU A N 1
ATOM 1157 C CA . LEU A 1 157 ? -6.640 -3.380 -7.481 1.00 98.94 157 LEU A CA 1
ATOM 1158 C C . LEU A 1 157 ? -5.953 -2.019 -7.604 1.00 98.94 157 LEU A C 1
ATOM 1160 O O . LEU A 1 157 ? -6.444 -1.029 -7.066 1.00 98.94 157 LEU A O 1
ATOM 1164 N N . PHE A 1 158 ? -4.847 -1.967 -8.334 1.00 98.94 158 PHE A N 1
ATOM 1165 C CA . PHE A 1 158 ? -4.127 -0.758 -8.714 1.00 98.94 158 PHE A CA 1
ATOM 1166 C C . PHE A 1 158 ? -4.205 -0.638 -10.232 1.00 98.94 158 PHE A C 1
ATOM 1168 O O . PHE A 1 158 ? -3.585 -1.442 -10.921 1.00 98.94 158 PHE A O 1
ATOM 1175 N N . ARG A 1 159 ? -4.979 0.317 -10.757 1.00 98.69 159 ARG A N 1
ATOM 1176 C CA . ARG A 1 159 ? -5.278 0.353 -12.195 1.00 98.69 159 ARG A CA 1
ATOM 1177 C C . ARG A 1 159 ? -5.056 1.699 -12.861 1.00 98.69 159 ARG A C 1
ATOM 1179 O O . ARG A 1 159 ? -5.297 2.736 -12.246 1.00 98.69 159 ARG A O 1
ATOM 1186 N N . ASN A 1 160 ? -4.723 1.682 -14.149 1.00 98.81 160 ASN A N 1
ATOM 1187 C CA . ASN A 1 160 ? -4.743 2.864 -15.017 1.00 98.81 160 ASN A CA 1
ATOM 1188 C C . ASN A 1 160 ? -3.878 4.024 -14.502 1.00 98.81 160 ASN A C 1
ATOM 1190 O O . ASN A 1 160 ? -4.236 5.195 -14.655 1.00 98.81 160 ASN A O 1
ATOM 1194 N N . LYS A 1 161 ? -2.749 3.722 -13.856 1.00 98.62 161 LYS A N 1
ATOM 1195 C CA . LYS A 1 161 ? -1.874 4.767 -13.324 1.00 98.62 161 LYS A CA 1
ATOM 1196 C C . LYS A 1 161 ? -1.205 5.491 -14.479 1.00 98.62 161 LYS A C 1
ATOM 1198 O O . LYS A 1 161 ? -0.510 4.844 -15.250 1.00 98.62 161 LYS A O 1
ATOM 1203 N N . GLY A 1 162 ? -1.388 6.805 -14.548 1.00 98.31 162 GLY A N 1
ATOM 1204 C CA . GLY A 1 162 ? -0.756 7.710 -15.505 1.00 98.31 162 GLY A CA 1
ATOM 1205 C C . GLY A 1 162 ? 0.358 8.581 -14.932 1.00 98.31 162 GLY A C 1
ATOM 1206 O O . GLY A 1 162 ? 1.271 8.976 -15.656 1.00 98.31 162 GLY A O 1
ATOM 1207 N N . THR A 1 163 ? 0.283 8.882 -13.634 1.00 98.25 163 THR A N 1
ATOM 1208 C CA . THR A 1 163 ? 1.247 9.725 -12.907 1.00 98.25 163 THR A CA 1
ATOM 1209 C C . THR A 1 163 ? 2.565 8.989 -12.687 1.00 98.25 163 THR A C 1
ATOM 1211 O O . THR A 1 163 ? 2.576 7.763 -12.556 1.00 98.25 163 THR A O 1
ATOM 1214 N N . SER A 1 164 ? 3.658 9.726 -12.501 1.00 98.25 164 SER A N 1
ATOM 1215 C CA . SER A 1 164 ? 4.836 9.173 -11.818 1.00 98.25 164 SER A CA 1
ATOM 1216 C C . SER A 1 164 ? 4.512 8.838 -10.350 1.00 98.25 164 SER A C 1
ATOM 1218 O O . SER A 1 164 ? 3.381 9.029 -9.877 1.00 98.25 164 SER A O 1
ATOM 1220 N N . GLY A 1 165 ? 5.493 8.315 -9.621 1.00 98.06 165 GLY A N 1
ATOM 1221 C CA . GLY A 1 165 ? 5.340 7.747 -8.287 1.00 98.06 165 GLY A CA 1
ATOM 1222 C C . GLY A 1 165 ? 4.904 6.280 -8.326 1.00 98.06 165 GLY A C 1
ATOM 1223 O O . GLY A 1 165 ? 4.431 5.772 -9.342 1.00 98.06 165 GLY A O 1
ATOM 1224 N N . ASN A 1 166 ? 5.050 5.576 -7.204 1.00 98.62 166 ASN A N 1
ATOM 1225 C CA . ASN A 1 166 ? 4.780 4.136 -7.147 1.00 98.62 166 ASN A CA 1
ATOM 1226 C C . ASN A 1 166 ? 3.306 3.818 -6.858 1.00 98.62 166 ASN A C 1
ATOM 1228 O O . ASN A 1 166 ? 2.590 4.615 -6.242 1.00 98.62 166 ASN A O 1
ATOM 1232 N N . CYS A 1 167 ? 2.846 2.617 -7.219 1.00 98.81 167 CYS A N 1
ATOM 1233 C CA . CYS A 1 167 ? 1.576 2.125 -6.671 1.00 98.81 167 CYS A CA 1
ATOM 1234 C C . CYS A 1 167 ? 1.755 1.811 -5.179 1.00 98.81 167 CYS A C 1
ATOM 1236 O O . CYS A 1 167 ? 1.022 2.335 -4.342 1.00 98.81 167 CYS A O 1
ATOM 1238 N N . VAL A 1 168 ? 2.791 1.040 -4.837 1.00 98.94 168 VAL A N 1
ATOM 1239 C CA . VAL A 1 168 ? 3.185 0.758 -3.452 1.00 98.94 168 VAL A CA 1
ATOM 1240 C C . VAL A 1 168 ? 4.652 1.125 -3.235 1.00 98.94 168 VAL A C 1
ATOM 1242 O O . VAL A 1 168 ? 5.538 0.633 -3.930 1.00 98.94 168 VAL A O 1
ATOM 1245 N N . ARG A 1 169 ? 4.913 1.974 -2.238 1.00 98.81 169 ARG A N 1
ATOM 1246 C CA . ARG A 1 169 ? 6.249 2.413 -1.819 1.00 98.81 169 ARG A CA 1
ATOM 1247 C C . ARG A 1 169 ? 6.465 2.070 -0.352 1.00 98.81 169 ARG A C 1
ATOM 1249 O O . ARG A 1 169 ? 5.735 2.558 0.509 1.00 98.81 169 ARG A O 1
ATOM 1256 N N . VAL A 1 170 ? 7.483 1.269 -0.063 1.00 98.81 170 VAL A N 1
ATOM 1257 C CA . VAL A 1 170 ? 7.907 0.936 1.303 1.00 98.81 170 VAL A CA 1
ATOM 1258 C C . VAL A 1 170 ? 9.287 1.520 1.536 1.00 98.81 170 VAL A C 1
ATOM 1260 O O . VAL A 1 170 ? 10.244 1.060 0.932 1.00 98.81 170 VAL A O 1
ATOM 1263 N N . TYR A 1 171 ? 9.403 2.524 2.395 1.00 98.19 171 TYR A N 1
ATOM 1264 C CA . TYR A 1 171 ? 10.664 3.160 2.769 1.00 98.19 171 TYR A CA 1
ATOM 1265 C C . TYR A 1 171 ? 10.980 2.904 4.245 1.00 98.19 171 TYR A C 1
ATOM 1267 O O . TYR A 1 171 ? 11.106 1.761 4.680 1.00 98.19 171 TYR A O 1
ATOM 1275 N N . GLY A 1 172 ? 11.196 3.970 4.999 1.00 97.69 172 GLY A N 1
ATOM 1276 C CA . GLY A 1 172 ? 11.830 3.965 6.296 1.00 97.69 172 GLY A CA 1
ATOM 1277 C C . GLY A 1 172 ? 11.949 5.388 6.828 1.00 97.69 172 GLY A C 1
ATOM 1278 O O . GLY A 1 172 ? 11.382 6.326 6.260 1.00 97.69 172 GLY A O 1
ATOM 1279 N N . SER A 1 173 ? 12.717 5.557 7.894 1.00 97.75 173 SER A N 1
ATOM 1280 C CA . SER A 1 173 ? 13.018 6.842 8.508 1.00 97.75 173 SER A CA 1
ATOM 1281 C C . SER A 1 173 ? 14.210 7.508 7.824 1.00 97.75 173 SER A C 1
ATOM 1283 O O . SER A 1 173 ? 15.363 7.130 8.036 1.00 97.75 173 SER A O 1
ATOM 1285 N N . PHE A 1 174 ? 13.949 8.551 7.032 1.00 97.12 174 PHE A N 1
ATOM 1286 C CA . PHE A 1 174 ? 15.023 9.399 6.506 1.00 97.12 174 PHE A CA 1
ATOM 1287 C C . PHE A 1 174 ? 15.772 10.130 7.624 1.00 97.12 174 PHE A C 1
ATOM 1289 O O . PHE A 1 174 ? 16.975 10.304 7.516 1.00 97.12 174 PHE A O 1
ATOM 1296 N N . ALA A 1 175 ? 15.126 10.444 8.752 1.00 97.06 175 ALA A N 1
ATOM 1297 C CA . ALA A 1 175 ? 15.828 10.992 9.913 1.00 97.06 175 ALA A CA 1
ATOM 1298 C C . ALA A 1 175 ? 16.918 10.035 10.439 1.00 97.06 175 ALA A C 1
ATOM 1300 O O . ALA A 1 175 ? 18.007 10.477 10.795 1.00 97.06 175 ALA A O 1
ATOM 1301 N N . LYS A 1 176 ? 16.668 8.716 10.431 1.00 97.06 176 LYS A N 1
ATOM 1302 C CA . LYS A 1 176 ? 17.702 7.714 10.744 1.00 97.06 176 LYS A CA 1
ATOM 1303 C C . LYS A 1 176 ? 18.793 7.664 9.680 1.00 97.06 176 LYS A C 1
ATOM 1305 O O . LYS A 1 176 ? 19.956 7.516 10.037 1.00 97.06 176 LYS A O 1
ATOM 1310 N N . VAL A 1 177 ? 18.445 7.799 8.400 1.00 97.38 177 VAL A N 1
ATOM 1311 C CA . VAL A 1 177 ? 19.437 7.893 7.314 1.00 97.38 177 VAL A CA 1
ATOM 1312 C C . VAL A 1 177 ? 20.375 9.079 7.543 1.00 97.38 177 VAL A C 1
ATOM 1314 O O . VAL A 1 177 ? 21.585 8.870 7.601 1.00 97.38 177 VAL A O 1
ATOM 1317 N N . GLU A 1 178 ? 19.830 10.278 7.759 1.00 97.38 178 GLU A N 1
ATOM 1318 C CA . GLU A 1 178 ? 20.614 11.499 8.002 1.00 97.38 178 GLU A CA 1
ATOM 1319 C C . GLU A 1 178 ? 21.457 11.407 9.284 1.00 97.38 178 GLU A C 1
ATOM 1321 O O . GLU A 1 178 ? 22.560 11.942 9.352 1.00 97.38 178 GLU A O 1
ATOM 1326 N N . ALA A 1 179 ? 20.992 10.656 10.286 1.00 97.31 179 ALA A N 1
ATOM 1327 C CA . ALA A 1 179 ? 21.748 10.365 11.505 1.00 97.31 179 ALA A CA 1
ATOM 1328 C C . ALA A 1 179 ? 22.815 9.257 11.340 1.00 97.31 179 ALA A C 1
ATOM 1330 O O . ALA A 1 179 ? 23.358 8.777 12.336 1.00 97.31 179 ALA A O 1
ATOM 1331 N N . GLY A 1 180 ? 23.094 8.793 10.116 1.00 96.12 180 GLY A N 1
ATOM 1332 C CA . GLY A 1 180 ? 24.082 7.743 9.837 1.00 96.12 180 GLY A CA 1
ATOM 1333 C C . GLY A 1 180 ? 23.616 6.318 10.167 1.00 96.12 180 GLY A C 1
ATOM 1334 O O . GLY A 1 180 ? 24.415 5.383 10.167 1.00 96.12 180 GLY A O 1
ATOM 1335 N N . GLN A 1 181 ? 22.321 6.118 10.421 1.00 95.44 181 GLN A N 1
ATOM 1336 C CA . GLN A 1 181 ? 21.710 4.850 10.840 1.00 95.44 181 GLN A CA 1
ATOM 1337 C C . GLN A 1 181 ? 20.969 4.149 9.686 1.00 95.44 181 GLN A C 1
ATOM 1339 O O . GLN A 1 181 ? 19.959 3.475 9.888 1.00 95.44 181 GLN A O 1
ATOM 1344 N N . GLY A 1 182 ? 21.463 4.272 8.449 1.00 91.88 182 GLY A N 1
ATOM 1345 C CA . GLY A 1 182 ? 20.817 3.700 7.254 1.00 91.88 182 GLY A CA 1
ATOM 1346 C C . GLY A 1 182 ? 20.598 2.176 7.293 1.00 91.88 182 GLY A C 1
ATOM 1347 O O . GLY A 1 182 ? 19.718 1.662 6.606 1.00 91.88 182 GLY A O 1
ATOM 1348 N N . SER A 1 183 ? 21.349 1.438 8.122 1.00 93.50 183 SER A N 1
ATOM 1349 C CA . SER A 1 183 ? 21.153 -0.005 8.348 1.00 93.50 183 SER A CA 1
ATOM 1350 C C . SER A 1 183 ? 19.960 -0.344 9.245 1.00 93.50 183 SER A C 1
ATOM 1352 O O . SER A 1 183 ? 19.511 -1.490 9.262 1.00 93.50 183 SER A O 1
ATOM 1354 N N . SER A 1 184 ? 19.439 0.626 9.999 1.00 95.00 184 SER A N 1
ATOM 1355 C CA . SER A 1 184 ? 18.260 0.449 10.845 1.00 95.00 184 SER A CA 1
ATOM 1356 C C . SER A 1 184 ? 17.051 1.267 10.381 1.00 95.00 184 SER A C 1
ATOM 1358 O O . SER A 1 184 ? 15.974 1.120 10.965 1.00 95.00 184 SER A O 1
ATOM 1360 N N . ALA A 1 185 ? 17.221 2.071 9.328 1.00 97.06 185 ALA A N 1
ATOM 1361 C CA . ALA A 1 185 ? 16.264 3.062 8.862 1.00 97.06 185 ALA A CA 1
ATOM 1362 C C . ALA A 1 185 ? 15.023 2.484 8.170 1.00 97.06 185 ALA A C 1
ATOM 1364 O O . ALA A 1 185 ? 13.989 3.133 8.206 1.00 97.06 185 ALA A O 1
ATOM 1365 N N . GLY A 1 186 ? 15.095 1.312 7.535 1.00 97.56 186 GLY A N 1
ATOM 1366 C CA . GLY A 1 186 ? 13.966 0.757 6.778 1.00 97.56 186 GLY A CA 1
ATOM 1367 C C . GLY A 1 186 ? 12.821 0.199 7.628 1.00 97.56 186 GLY A C 1
ATOM 1368 O O . GLY A 1 186 ? 13.038 -0.336 8.720 1.00 97.56 186 GLY A O 1
ATOM 1369 N N . CYS A 1 187 ? 11.606 0.264 7.079 1.00 98.44 187 CYS A N 1
ATOM 1370 C CA . CYS A 1 187 ? 10.444 -0.482 7.562 1.00 98.44 187 CYS A CA 1
ATOM 1371 C C . CYS A 1 187 ? 10.673 -1.998 7.445 1.00 98.44 187 CYS A C 1
ATOM 1373 O O . CYS A 1 187 ? 11.392 -2.461 6.556 1.00 98.44 187 CYS A O 1
ATOM 1375 N N . ARG A 1 188 ? 10.045 -2.783 8.329 1.00 98.12 188 ARG A N 1
ATOM 1376 C CA . ARG A 1 188 ? 10.302 -4.233 8.443 1.00 98.12 188 ARG A CA 1
ATOM 1377 C C . ARG A 1 188 ? 9.041 -5.081 8.408 1.00 98.12 188 ARG A C 1
ATOM 1379 O O . ARG A 1 188 ? 7.974 -4.621 8.799 1.00 98.12 188 ARG A O 1
ATOM 1386 N N . TRP A 1 189 ? 9.163 -6.332 7.974 1.00 98.56 189 TRP A N 1
ATOM 1387 C CA . TRP A 1 189 ? 8.056 -7.288 7.925 1.00 98.56 189 TRP A CA 1
ATOM 1388 C C . TRP A 1 189 ? 6.826 -6.729 7.192 1.00 98.56 189 TRP A C 1
ATOM 1390 O O . TRP A 1 189 ? 5.688 -6.894 7.637 1.00 98.56 189 TRP A O 1
ATOM 1400 N N . VAL A 1 190 ? 7.048 -6.010 6.085 1.00 98.75 190 VAL A N 1
ATOM 1401 C CA . VAL A 1 190 ? 5.967 -5.554 5.205 1.00 98.75 190 VAL A CA 1
ATOM 1402 C C . VAL A 1 190 ? 5.701 -6.637 4.168 1.00 98.75 190 VAL A C 1
ATOM 1404 O O . VAL A 1 190 ? 6.627 -7.144 3.532 1.00 98.75 190 VAL A O 1
ATOM 1407 N N . ARG A 1 191 ? 4.430 -7.004 4.014 1.00 98.75 191 ARG A N 1
ATOM 1408 C CA . ARG A 1 191 ? 3.962 -8.026 3.079 1.00 98.75 191 ARG A CA 1
ATOM 1409 C C . ARG A 1 191 ? 3.045 -7.394 2.037 1.00 98.75 191 ARG A C 1
ATOM 1411 O O . ARG A 1 191 ? 2.062 -6.748 2.393 1.00 98.75 191 ARG A O 1
ATOM 1418 N N . ILE A 1 192 ? 3.366 -7.593 0.766 1.00 98.94 192 ILE A N 1
ATOM 1419 C CA . ILE A 1 192 ? 2.584 -7.126 -0.381 1.00 98.94 192 ILE A CA 1
ATOM 1420 C C . ILE A 1 192 ? 2.162 -8.367 -1.164 1.00 98.94 192 ILE A C 1
ATOM 1422 O O . ILE A 1 192 ? 3.006 -8.993 -1.808 1.00 98.94 192 ILE A O 1
ATOM 1426 N N . ASP A 1 193 ? 0.890 -8.764 -1.064 1.00 98.75 193 ASP A N 1
ATOM 1427 C CA . ASP A 1 193 ? 0.443 -10.053 -1.598 1.00 98.75 193 ASP A CA 1
ATOM 1428 C C . ASP A 1 193 ? -0.937 -10.072 -2.259 1.00 98.75 193 ASP A C 1
ATOM 1430 O O . ASP A 1 193 ? -1.856 -9.421 -1.790 1.00 98.75 193 ASP A O 1
ATOM 1434 N N . HIS A 1 194 ? -1.124 -10.869 -3.314 1.00 98.69 194 HIS A N 1
ATOM 1435 C CA . HIS A 1 194 ? -2.420 -11.016 -4.005 1.00 98.69 194 HIS A CA 1
ATOM 1436 C C . HIS A 1 194 ? -3.023 -9.703 -4.527 1.00 98.69 194 HIS A C 1
ATOM 1438 O O . HIS A 1 194 ? -4.242 -9.568 -4.596 1.00 98.69 194 HIS A O 1
ATOM 1444 N N . ASN A 1 195 ? -2.200 -8.713 -4.870 1.00 98.94 195 ASN A N 1
ATOM 1445 C CA . ASN A 1 195 ? -2.679 -7.500 -5.529 1.00 98.94 195 ASN A CA 1
ATOM 1446 C C . ASN A 1 195 ? -2.644 -7.665 -7.053 1.00 98.94 195 ASN A C 1
ATOM 1448 O O . ASN A 1 195 ? -1.803 -8.393 -7.584 1.00 98.94 195 ASN A O 1
ATOM 1452 N N . LEU A 1 196 ? -3.534 -6.951 -7.740 1.00 98.94 196 LEU A N 1
ATOM 1453 C CA . LEU A 1 196 ? -3.526 -6.797 -9.191 1.00 98.94 196 LEU A CA 1
ATOM 1454 C C . LEU A 1 196 ? -3.055 -5.382 -9.533 1.00 98.94 196 LEU A C 1
ATOM 1456 O O . LEU A 1 196 ? -3.690 -4.406 -9.132 1.00 98.94 196 LEU A O 1
ATOM 1460 N N . PHE A 1 197 ? -1.946 -5.285 -10.258 1.00 98.94 197 PHE A N 1
ATOM 1461 C CA . PHE A 1 197 ? -1.458 -4.064 -10.887 1.00 98.94 197 PHE A CA 1
ATOM 1462 C C . PHE A 1 197 ? -1.756 -4.173 -12.379 1.00 98.94 197 PHE A C 1
ATOM 1464 O O . PHE A 1 197 ? -1.250 -5.081 -13.031 1.00 98.94 197 PHE A O 1
ATOM 1471 N N . ASP A 1 198 ? -2.606 -3.291 -12.885 1.00 98.75 198 ASP A N 1
ATOM 1472 C CA . ASP A 1 198 ? -3.171 -3.368 -14.230 1.00 98.75 198 ASP A CA 1
ATOM 1473 C C . ASP A 1 198 ? -3.012 -2.021 -14.940 1.00 98.75 198 ASP A C 1
ATOM 1475 O O . ASP A 1 198 ? -3.488 -0.995 -14.449 1.00 98.75 198 ASP A O 1
ATOM 1479 N N . THR A 1 199 ? -2.354 -2.000 -16.096 1.00 98.69 199 THR A N 1
ATOM 1480 C CA . THR A 1 199 ? -2.223 -0.787 -16.915 1.00 98.69 199 THR A CA 1
ATOM 1481 C C . THR A 1 199 ? -1.495 0.340 -16.158 1.00 98.69 199 THR A C 1
ATOM 1483 O O . THR A 1 199 ? -2.068 1.374 -15.782 1.00 98.69 199 THR A O 1
ATOM 1486 N N . ILE A 1 200 ? -0.203 0.137 -15.885 1.00 98.62 200 ILE A N 1
ATOM 1487 C CA . ILE A 1 200 ? 0.676 1.133 -15.247 1.00 98.62 200 ILE A CA 1
ATOM 1488 C C . ILE A 1 200 ? 1.600 1.703 -16.322 1.00 98.62 200 ILE A C 1
ATOM 1490 O O . ILE A 1 200 ? 2.463 0.997 -16.833 1.00 98.62 200 ILE A O 1
ATOM 1494 N N . GLY A 1 201 ? 1.440 2.981 -16.662 1.00 97.44 201 GLY A N 1
ATOM 1495 C CA . GLY A 1 201 ? 2.186 3.610 -17.755 1.00 97.44 201 GLY A CA 1
ATOM 1496 C C . GLY A 1 201 ? 1.900 5.110 -17.874 1.00 97.44 201 GLY A C 1
ATOM 1497 O O . GLY A 1 201 ? 1.333 5.701 -16.961 1.00 97.44 201 GLY A O 1
ATOM 1498 N N . PRO A 1 202 ? 2.321 5.808 -18.933 1.00 97.19 202 PRO A N 1
ATOM 1499 C CA . PRO A 1 202 ? 3.332 5.369 -19.888 1.00 97.19 202 PRO A CA 1
ATOM 1500 C C . PRO A 1 202 ? 4.705 5.218 -19.221 1.00 97.19 202 PRO A C 1
ATOM 1502 O O . PRO A 1 202 ? 4.878 5.591 -18.049 1.00 97.19 202 PRO A O 1
ATOM 1505 N N . GLU A 1 203 ? 5.666 4.714 -19.995 1.00 96.69 203 GLU A N 1
ATOM 1506 C CA . GLU A 1 203 ? 7.058 4.595 -19.586 1.00 96.69 203 GLU A CA 1
ATOM 1507 C C . GLU A 1 203 ? 7.654 5.969 -19.275 1.00 96.69 203 GLU A C 1
ATOM 1509 O O . GLU A 1 203 ? 7.437 6.948 -19.993 1.00 96.69 203 GLU A O 1
ATOM 1514 N N . VAL A 1 204 ? 8.391 6.045 -18.173 1.00 95.56 204 VAL A N 1
ATOM 1515 C CA . VAL A 1 204 ? 9.151 7.218 -17.748 1.00 95.56 204 VAL A CA 1
ATOM 1516 C C . VAL A 1 204 ? 10.567 6.788 -17.380 1.00 95.56 204 VAL A C 1
ATOM 1518 O O . VAL A 1 204 ? 10.850 5.607 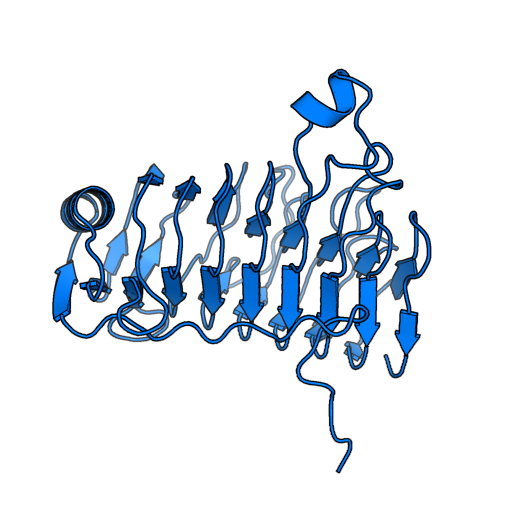-17.204 1.00 95.56 204 VAL A O 1
ATOM 1521 N N . GLY A 1 205 ? 11.476 7.753 -17.230 1.00 92.44 205 GLY A N 1
ATOM 1522 C CA . GLY A 1 205 ? 12.877 7.436 -16.947 1.00 92.44 205 GLY A CA 1
ATOM 1523 C C . GLY A 1 205 ? 13.135 6.790 -15.577 1.00 92.44 205 GLY A C 1
ATOM 1524 O O . GLY A 1 205 ? 14.113 6.061 -15.446 1.00 92.44 205 GLY A O 1
ATOM 1525 N N . ASN A 1 206 ? 12.327 7.092 -14.551 1.00 93.44 206 ASN A N 1
ATOM 1526 C CA . ASN A 1 206 ? 12.475 6.575 -13.181 1.00 93.44 206 ASN A CA 1
ATOM 1527 C C . ASN A 1 206 ? 11.244 6.932 -12.319 1.00 93.44 206 ASN A C 1
ATOM 1529 O O . ASN A 1 206 ? 10.502 7.862 -12.643 1.00 93.44 206 ASN A O 1
ATOM 1533 N N . ASP A 1 207 ? 11.130 6.289 -11.157 1.00 95.25 207 ASP A N 1
ATOM 1534 C CA . ASP A 1 207 ? 10.183 6.576 -10.074 1.00 95.25 207 ASP A CA 1
ATOM 1535 C C . ASP A 1 207 ? 8.732 6.219 -10.404 1.00 95.25 207 ASP A C 1
ATOM 1537 O O . ASP A 1 207 ? 7.815 6.926 -9.990 1.00 95.25 207 ASP A O 1
ATOM 1541 N N . LYS A 1 208 ? 8.506 5.125 -11.136 1.00 97.44 208 LYS A N 1
ATOM 1542 C CA . LYS A 1 208 ? 7.159 4.658 -11.503 1.00 97.44 208 LYS A CA 1
ATOM 1543 C C . LYS A 1 208 ? 6.966 3.155 -11.336 1.00 97.44 208 LYS A C 1
ATOM 1545 O O . LYS A 1 208 ? 6.018 2.587 -11.872 1.00 97.44 208 LYS A O 1
ATOM 1550 N N . GLU A 1 209 ? 7.808 2.503 -10.540 1.00 98.44 209 GLU A N 1
ATOM 1551 C CA . GLU A 1 209 ? 7.636 1.087 -10.225 1.00 98.44 209 GLU A CA 1
ATOM 1552 C C . GLU A 1 209 ? 6.233 0.820 -9.641 1.00 98.44 209 GLU A C 1
ATOM 1554 O O . GLU A 1 209 ? 5.814 1.515 -8.703 1.00 98.44 209 GLU A O 1
ATOM 1559 N N . PRO A 1 210 ? 5.497 -0.200 -10.111 1.00 98.69 210 PRO A N 1
ATOM 1560 C CA . PRO A 1 210 ? 4.332 -0.717 -9.410 1.00 98.69 210 PRO A CA 1
ATOM 1561 C C . PRO A 1 210 ? 4.645 -0.975 -7.932 1.00 98.69 210 PRO A C 1
ATOM 1563 O O . PRO A 1 210 ? 3.905 -0.523 -7.054 1.00 98.69 210 PRO A O 1
ATOM 1566 N N . ILE A 1 211 ? 5.790 -1.603 -7.640 1.00 98.94 211 ILE A N 1
ATOM 1567 C CA . ILE A 1 211 ? 6.247 -1.840 -6.270 1.00 98.94 211 ILE A CA 1
ATOM 1568 C C . ILE A 1 211 ? 7.697 -1.387 -6.106 1.00 98.94 211 ILE A C 1
ATOM 1570 O O . ILE A 1 211 ? 8.596 -1.927 -6.745 1.00 98.94 211 ILE A O 1
ATOM 1574 N N . ARG A 1 212 ? 7.944 -0.474 -5.160 1.00 98.81 212 ARG A N 1
ATOM 1575 C CA . ARG A 1 212 ? 9.291 -0.152 -4.670 1.00 98.81 212 ARG A CA 1
ATOM 1576 C C . ARG A 1 212 ? 9.415 -0.501 -3.189 1.00 98.81 212 ARG A C 1
ATOM 1578 O O . ARG A 1 212 ? 8.687 0.040 -2.356 1.00 98.81 212 ARG A O 1
ATOM 1585 N N . TYR A 1 213 ? 10.372 -1.363 -2.854 1.00 98.81 213 TYR A N 1
ATOM 1586 C CA . TYR A 1 213 ? 10.687 -1.759 -1.482 1.00 98.81 213 TYR A CA 1
ATOM 1587 C C . TYR A 1 213 ? 12.086 -1.274 -1.103 1.00 98.81 213 TYR A C 1
ATOM 1589 O O . TYR A 1 213 ? 13.081 -1.980 -1.239 1.00 98.81 213 TYR A O 1
ATOM 1597 N N . GLY A 1 214 ? 12.149 -0.054 -0.592 1.00 98.12 214 GLY A N 1
ATOM 1598 C CA . GLY A 1 214 ? 13.344 0.607 -0.095 1.00 98.12 214 GLY A CA 1
ATOM 1599 C C . GLY A 1 214 ? 13.906 1.657 -1.044 1.00 98.12 214 GLY A C 1
ATOM 1600 O O . GLY A 1 214 ? 13.363 1.937 -2.111 1.00 98.12 214 GLY A O 1
ATOM 1601 N N . VAL A 1 215 ? 15.044 2.224 -0.655 1.00 97.50 215 VAL A N 1
ATOM 1602 C CA . VAL A 1 215 ? 15.812 3.204 -1.432 1.00 97.50 215 VAL A CA 1
ATOM 1603 C C . VAL A 1 215 ? 17.303 2.992 -1.165 1.00 97.50 215 VAL A C 1
ATOM 1605 O O . VAL A 1 215 ? 17.671 2.401 -0.151 1.00 97.50 215 VAL A O 1
ATOM 1608 N N . SER A 1 216 ? 18.172 3.464 -2.060 1.00 96.56 216 SER A N 1
ATOM 1609 C CA . SER A 1 216 ? 19.629 3.261 -1.992 1.00 96.56 216 SER A CA 1
ATOM 1610 C C . SER A 1 216 ? 20.239 3.597 -0.625 1.00 96.56 216 SER A C 1
ATOM 1612 O O . SER A 1 216 ? 21.038 2.817 -0.103 1.00 96.56 216 SER A O 1
ATOM 1614 N N . SER A 1 217 ? 19.819 4.698 0.002 1.00 96.88 217 SER A N 1
ATOM 1615 C CA . SER A 1 217 ? 20.304 5.132 1.320 1.00 96.88 217 SER A CA 1
ATOM 1616 C C . SER A 1 217 ? 19.889 4.217 2.482 1.00 96.88 217 SER A C 1
ATOM 1618 O O . SER A 1 217 ? 20.496 4.257 3.550 1.00 96.88 217 SER A O 1
ATOM 1620 N N . MET A 1 218 ? 18.901 3.345 2.267 1.00 97.19 218 MET A N 1
ATOM 1621 C CA . MET A 1 218 ? 18.421 2.353 3.234 1.00 97.19 218 MET A CA 1
ATOM 1622 C C . MET A 1 218 ? 18.804 0.916 2.849 1.00 97.19 218 MET A C 1
ATOM 1624 O O . MET A 1 218 ? 18.389 -0.032 3.513 1.00 97.19 218 MET A O 1
ATOM 1628 N N . SER A 1 219 ? 19.622 0.738 1.807 1.00 97.19 219 SER A N 1
ATOM 1629 C CA . SER A 1 219 ? 20.016 -0.572 1.262 1.00 97.19 219 SER A CA 1
ATOM 1630 C C . SER A 1 219 ? 20.647 -1.526 2.272 1.00 97.19 219 SER A C 1
ATOM 1632 O O . SER A 1 219 ? 20.561 -2.740 2.115 1.00 97.19 219 SER A O 1
ATOM 1634 N N . ARG A 1 220 ? 21.253 -0.993 3.335 1.00 96.19 220 ARG A N 1
ATOM 1635 C CA . ARG A 1 220 ? 21.870 -1.776 4.413 1.00 96.19 220 ARG A CA 1
ATOM 1636 C C . ARG A 1 220 ? 20.864 -2.280 5.451 1.00 96.19 220 ARG A C 1
ATOM 1638 O O . ARG A 1 220 ? 21.268 -2.978 6.376 1.00 96.19 220 ARG A O 1
ATOM 1645 N N . THR A 1 221 ? 19.587 -1.911 5.343 1.00 97.69 221 THR A N 1
ATOM 1646 C CA . THR A 1 221 ? 18.536 -2.456 6.204 1.00 97.69 221 THR A CA 1
ATOM 1647 C C . THR A 1 221 ? 18.162 -3.858 5.738 1.00 97.69 221 THR A C 1
ATOM 1649 O O . THR A 1 221 ? 17.759 -4.040 4.591 1.00 97.69 221 THR A O 1
ATOM 1652 N N . ILE A 1 222 ? 18.236 -4.837 6.643 1.00 97.94 222 ILE A N 1
ATOM 1653 C CA . ILE A 1 222 ? 17.560 -6.126 6.474 1.00 97.94 222 ILE A CA 1
ATOM 1654 C C . ILE A 1 222 ? 16.119 -5.961 6.960 1.00 97.94 222 ILE A C 1
ATOM 1656 O O . ILE A 1 222 ? 15.878 -5.725 8.147 1.00 97.94 222 ILE A O 1
ATOM 1660 N N . ALA A 1 223 ? 15.177 -6.010 6.023 1.00 98.00 223 ALA A N 1
ATOM 1661 C CA . ALA A 1 223 ? 13.785 -5.658 6.256 1.00 98.00 223 ALA A CA 1
ATOM 1662 C C . ALA A 1 223 ? 12.873 -6.865 6.496 1.00 98.00 223 ALA A C 1
ATOM 1664 O O . ALA A 1 223 ? 11.782 -6.678 7.028 1.00 98.00 223 ALA A O 1
ATOM 1665 N N . TRP A 1 224 ? 13.290 -8.075 6.112 1.00 98.00 224 TRP A N 1
ATOM 1666 C CA . TRP A 1 224 ? 12.487 -9.297 6.269 1.00 98.00 224 TRP A CA 1
ATOM 1667 C C . TRP A 1 224 ? 11.069 -9.160 5.694 1.00 98.00 224 TRP A C 1
ATOM 1669 O O . TRP A 1 224 ? 10.090 -9.561 6.313 1.00 98.00 224 TRP A O 1
ATOM 1679 N N . GLY A 1 225 ? 10.950 -8.518 4.530 1.00 98.31 225 GLY A N 1
ATOM 1680 C CA . GLY A 1 225 ? 9.681 -8.290 3.839 1.00 98.31 225 GLY A CA 1
ATOM 1681 C C . GLY A 1 225 ? 9.331 -9.395 2.843 1.00 98.31 225 GLY A C 1
ATOM 1682 O O . GLY A 1 225 ? 10.142 -10.271 2.537 1.00 98.31 225 GLY A O 1
ATOM 1683 N N . ALA A 1 226 ? 8.117 -9.334 2.300 1.00 98.50 226 ALA A N 1
ATOM 1684 C CA . ALA A 1 226 ? 7.657 -10.257 1.268 1.00 98.50 226 ALA A CA 1
ATOM 1685 C C . ALA A 1 226 ? 6.835 -9.536 0.190 1.00 98.50 226 ALA A C 1
ATOM 1687 O O . ALA A 1 226 ? 5.955 -8.733 0.499 1.00 98.50 226 ALA A O 1
ATOM 1688 N N . ILE A 1 227 ? 7.104 -9.856 -1.072 1.00 98.75 227 ILE A N 1
ATOM 1689 C CA . ILE A 1 227 ? 6.356 -9.420 -2.252 1.00 98.75 227 ILE A CA 1
ATOM 1690 C C . ILE A 1 227 ? 5.963 -10.688 -3.000 1.00 98.75 227 ILE A C 1
ATOM 1692 O O . ILE A 1 227 ? 6.795 -11.305 -3.665 1.00 98.75 227 ILE A O 1
ATOM 1696 N N . GLU A 1 228 ? 4.724 -11.133 -2.842 1.00 97.56 228 GLU A N 1
ATOM 1697 C CA . GLU A 1 228 ? 4.361 -12.487 -3.251 1.00 97.56 228 GLU A CA 1
ATOM 1698 C C . GLU A 1 228 ? 2.981 -12.606 -3.879 1.00 97.56 228 GLU A C 1
ATOM 1700 O O . GLU A 1 228 ? 2.007 -12.049 -3.384 1.00 97.56 228 GLU A O 1
ATOM 1705 N N . ARG A 1 229 ? 2.876 -13.411 -4.939 1.00 97.38 229 ARG A N 1
ATOM 1706 C CA . ARG A 1 229 ? 1.585 -13.750 -5.560 1.00 97.38 229 ARG A CA 1
ATOM 1707 C C . ARG A 1 229 ? 0.787 -12.533 -6.024 1.00 97.38 229 ARG A C 1
ATOM 1709 O O . ARG A 1 229 ? -0.437 -12.540 -5.972 1.00 97.38 229 ARG A O 1
ATOM 1716 N N . ASN A 1 230 ? 1.473 -11.476 -6.448 1.00 98.88 230 ASN A N 1
ATOM 1717 C CA . ASN A 1 230 ? 0.848 -10.348 -7.129 1.00 98.88 230 ASN A CA 1
ATOM 1718 C C . ASN A 1 230 ? 0.818 -10.606 -8.638 1.00 98.88 230 ASN A C 1
ATOM 1720 O O . ASN A 1 230 ? 1.703 -11.274 -9.169 1.00 98.88 230 ASN A O 1
ATOM 1724 N N . VAL A 1 231 ? -0.163 -10.035 -9.326 1.00 98.88 231 VAL A N 1
ATOM 1725 C CA . VAL A 1 231 ? -0.233 -10.037 -10.789 1.00 98.88 231 VAL A CA 1
ATOM 1726 C C . VAL A 1 231 ? 0.065 -8.628 -11.277 1.00 98.88 231 VAL A C 1
ATOM 1728 O O . VAL A 1 231 ? -0.563 -7.674 -10.824 1.00 98.88 231 VAL A O 1
ATOM 1731 N N . LEU A 1 232 ? 1.039 -8.500 -12.170 1.00 98.88 232 LEU A N 1
ATOM 1732 C CA . LEU A 1 232 ? 1.371 -7.273 -12.877 1.00 98.88 232 LEU A CA 1
ATOM 1733 C C . LEU A 1 232 ? 1.061 -7.514 -14.355 1.00 98.88 232 LEU A C 1
ATOM 1735 O O . LEU A 1 232 ? 1.684 -8.371 -14.982 1.00 98.88 232 LEU A O 1
ATOM 1739 N N . VAL A 1 233 ? 0.077 -6.797 -14.888 1.00 98.81 233 VAL A N 1
ATOM 1740 C CA . VAL A 1 233 ? -0.378 -6.910 -16.275 1.00 98.81 233 VAL A CA 1
ATOM 1741 C C . VAL A 1 233 ? -0.394 -5.539 -16.937 1.00 98.81 233 VAL A C 1
ATOM 1743 O O . VAL A 1 233 ? -0.806 -4.559 -16.321 1.00 98.81 233 VAL A O 1
ATOM 1746 N N . ASP A 1 234 ? 0.077 -5.472 -18.182 1.00 98.62 234 ASP A N 1
ATOM 1747 C CA . ASP A 1 234 ? 0.133 -4.227 -18.960 1.00 98.62 234 ASP A CA 1
ATOM 1748 C C . ASP A 1 234 ? 0.881 -3.087 -18.232 1.00 98.62 234 ASP A C 1
ATOM 1750 O O . ASP A 1 234 ? 0.495 -1.917 -18.226 1.00 98.62 234 ASP A O 1
ATOM 1754 N N . CYS A 1 235 ? 1.970 -3.433 -17.540 1.00 98.62 235 CYS A N 1
ATOM 1755 C CA . CYS A 1 235 ? 2.841 -2.464 -16.886 1.00 98.62 235 CYS A CA 1
ATOM 1756 C C . CYS A 1 235 ? 3.967 -2.061 -17.845 1.00 98.62 235 CYS A C 1
ATOM 1758 O O . CYS A 1 235 ? 4.951 -2.784 -18.007 1.00 98.62 235 CYS A O 1
ATOM 1760 N N . ILE A 1 236 ? 3.830 -0.894 -18.470 1.00 98.06 236 ILE A N 1
ATOM 1761 C CA . ILE A 1 236 ? 4.815 -0.282 -19.369 1.00 98.06 236 ILE A CA 1
ATOM 1762 C C . ILE A 1 236 ? 5.163 1.086 -18.775 1.00 98.06 236 ILE A C 1
ATOM 1764 O O . ILE A 1 236 ? 4.666 2.123 -19.214 1.00 98.06 236 ILE A O 1
ATOM 1768 N N . CYS A 1 237 ? 5.938 1.075 -17.689 1.00 96.50 237 CYS A N 1
ATOM 1769 C CA . CYS A 1 237 ? 6.154 2.240 -16.825 1.00 96.50 237 CYS A CA 1
ATOM 1770 C C . CYS A 1 237 ? 7.626 2.585 -16.589 1.00 96.50 237 CYS A C 1
ATOM 1772 O O . CYS A 1 237 ? 7.957 3.764 -16.541 1.00 96.50 237 CYS A O 1
ATOM 1774 N N . GLU A 1 238 ? 8.477 1.579 -16.414 1.00 95.69 238 GLU A N 1
ATOM 1775 C CA . GLU A 1 238 ? 9.938 1.653 -16.316 1.00 95.69 238 GLU A CA 1
ATOM 1776 C C . GLU A 1 238 ? 10.492 0.216 -16.156 1.00 95.69 238 GLU A C 1
ATOM 1778 O O . GLU A 1 238 ? 9.710 -0.693 -15.853 1.00 95.69 238 GLU A O 1
ATOM 1783 N N . PRO A 1 239 ? 11.810 -0.027 -16.308 1.00 96.31 239 PRO A N 1
ATOM 1784 C CA . PRO A 1 239 ? 12.363 -1.383 -16.265 1.00 96.31 239 PRO A CA 1
ATOM 1785 C C . PRO A 1 239 ? 12.206 -2.133 -14.927 1.00 96.31 239 PRO A C 1
ATOM 1787 O O . PRO A 1 239 ? 12.170 -3.369 -14.927 1.00 96.31 239 PRO A O 1
ATOM 1790 N N . GLU A 1 240 ? 12.132 -1.437 -13.782 1.00 97.88 240 GLU A N 1
ATOM 1791 C CA . GLU A 1 240 ? 12.050 -2.068 -12.457 1.00 97.88 240 GLU A CA 1
ATOM 1792 C C . GLU A 1 240 ? 10.582 -2.265 -12.007 1.00 97.88 240 GLU A C 1
ATOM 1794 O O . GLU A 1 240 ? 10.077 -1.550 -11.152 1.00 97.88 240 GLU A O 1
ATOM 1799 N N . LEU A 1 241 ? 9.851 -3.261 -12.525 1.00 98.44 241 LEU A N 1
ATOM 1800 C CA . LEU A 1 241 ? 8.439 -3.466 -12.137 1.00 98.44 241 LEU A CA 1
ATOM 1801 C C . LEU A 1 241 ? 8.254 -3.774 -10.636 1.00 98.44 241 LEU A C 1
ATOM 1803 O O . LEU A 1 241 ? 7.313 -3.306 -9.986 1.00 98.44 241 LEU A O 1
ATOM 1807 N N . ILE A 1 242 ? 9.175 -4.563 -10.082 1.00 98.75 242 ILE A N 1
ATOM 1808 C CA . ILE A 1 242 ? 9.321 -4.769 -8.639 1.00 98.75 242 ILE A CA 1
ATOM 1809 C C . ILE A 1 242 ? 10.753 -4.394 -8.283 1.00 98.75 242 ILE A C 1
ATOM 1811 O O . ILE A 1 242 ? 11.674 -5.156 -8.563 1.00 98.75 242 ILE A O 1
ATOM 1815 N N . SER A 1 243 ? 10.952 -3.244 -7.646 1.00 98.69 243 SER A N 1
ATOM 1816 C CA . SER A 1 243 ? 12.285 -2.746 -7.306 1.00 98.69 243 SER A CA 1
ATOM 1817 C C . SER A 1 243 ? 12.591 -2.921 -5.824 1.00 98.69 243 SER A C 1
ATOM 1819 O O . SER A 1 243 ? 12.088 -2.197 -4.959 1.00 98.69 243 SER A O 1
ATOM 1821 N N . VAL A 1 244 ? 13.426 -3.914 -5.517 1.00 98.75 244 VAL A N 1
ATOM 1822 C CA . VAL A 1 244 ? 13.891 -4.214 -4.160 1.00 98.75 244 VAL A CA 1
ATOM 1823 C C . VAL A 1 244 ? 15.198 -3.476 -3.894 1.00 98.75 244 VAL A C 1
ATOM 1825 O O . VAL A 1 244 ? 16.210 -3.703 -4.553 1.00 98.75 244 VAL A O 1
ATOM 1828 N N . LYS A 1 245 ?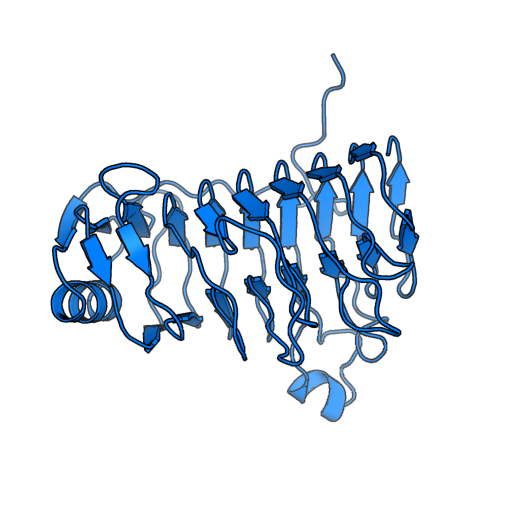 15.181 -2.590 -2.900 1.00 98.50 245 LYS A N 1
ATOM 1829 C CA . LYS A 1 245 ? 16.307 -1.742 -2.489 1.00 98.50 245 LYS A CA 1
ATOM 1830 C C . LYS A 1 245 ? 16.610 -1.855 -0.985 1.00 98.50 245 LYS A C 1
ATOM 1832 O O . LYS A 1 245 ? 17.180 -0.935 -0.405 1.00 98.50 245 LYS A O 1
ATOM 1837 N N . MET A 1 246 ? 16.235 -2.970 -0.359 1.00 98.31 246 MET A N 1
ATOM 1838 C CA . MET A 1 246 ? 16.558 -3.378 1.018 1.00 98.31 246 MET A CA 1
ATOM 1839 C C . MET A 1 246 ? 16.838 -4.884 1.046 1.00 98.31 246 MET A C 1
ATOM 1841 O O . MET A 1 246 ? 16.478 -5.607 0.118 1.00 98.31 246 MET A O 1
ATOM 1845 N N . GLY A 1 247 ? 17.493 -5.361 2.102 1.00 98.44 247 GLY A N 1
ATOM 1846 C CA . GLY A 1 247 ? 17.828 -6.771 2.259 1.00 98.44 247 GLY A CA 1
ATOM 1847 C C . GLY A 1 247 ? 16.718 -7.626 2.873 1.00 98.44 247 GLY A C 1
ATOM 1848 O O . GLY A 1 247 ? 15.793 -7.117 3.507 1.00 98.44 247 GLY A O 1
ATOM 1849 N N . GLY A 1 248 ? 16.842 -8.946 2.734 1.00 98.06 248 GLY A N 1
ATOM 1850 C CA . GLY A 1 248 ? 15.936 -9.922 3.341 1.00 98.06 248 GLY A CA 1
ATOM 1851 C C . GLY A 1 248 ? 14.532 -9.921 2.741 1.00 98.06 248 GLY A C 1
ATOM 1852 O O . GLY A 1 248 ? 13.577 -10.217 3.453 1.00 98.06 248 GLY A O 1
ATOM 1853 N N . ILE A 1 249 ? 14.370 -9.535 1.473 1.00 98.50 249 ILE A N 1
ATOM 1854 C CA . ILE A 1 249 ? 13.058 -9.527 0.818 1.00 98.50 249 ILE A CA 1
ATOM 1855 C C . ILE A 1 249 ? 12.849 -10.839 0.071 1.00 98.50 249 ILE A C 1
ATOM 1857 O O . ILE A 1 249 ? 13.658 -11.209 -0.779 1.00 98.50 249 ILE A O 1
ATOM 1861 N N . ARG A 1 250 ? 11.737 -11.522 0.341 1.00 98.12 250 ARG A N 1
ATOM 1862 C CA . ARG A 1 250 ? 11.264 -12.620 -0.510 1.00 98.12 250 ARG A CA 1
ATOM 1863 C C . ARG A 1 250 ? 10.406 -12.065 -1.637 1.00 98.12 250 ARG A C 1
ATOM 1865 O O . ARG A 1 250 ? 9.392 -11.428 -1.366 1.00 98.12 250 ARG A O 1
ATOM 1872 N N . VAL A 1 251 ? 10.779 -12.348 -2.878 1.00 98.56 251 VAL A N 1
ATOM 1873 C CA . VAL A 1 251 ? 9.999 -12.045 -4.081 1.00 98.56 251 VAL A CA 1
ATOM 1874 C C . VAL A 1 251 ? 9.600 -13.367 -4.726 1.00 98.56 251 VAL A C 1
ATOM 1876 O O . VAL A 1 251 ? 10.442 -14.026 -5.337 1.00 98.56 251 VAL A O 1
ATOM 1879 N N . SER A 1 252 ? 8.348 -13.799 -4.555 1.00 97.12 252 SER A N 1
ATOM 1880 C CA . SER A 1 252 ? 7.962 -15.141 -5.009 1.00 97.12 252 SER A CA 1
ATOM 1881 C C . SER A 1 252 ? 6.524 -15.316 -5.468 1.00 97.12 252 SER A C 1
ATOM 1883 O O . SER A 1 252 ? 5.600 -14.813 -4.827 1.00 97.12 252 SER A O 1
ATOM 1885 N N . GLY A 1 253 ? 6.300 -16.124 -6.502 1.00 96.56 253 GLY A N 1
ATOM 1886 C CA . GLY A 1 253 ? 4.951 -16.454 -6.967 1.00 96.56 253 GLY A CA 1
ATOM 1887 C C . GLY A 1 253 ? 4.252 -15.318 -7.705 1.00 96.56 253 GLY A C 1
ATOM 1888 O O . GLY A 1 253 ? 3.049 -15.420 -7.922 1.00 96.56 253 GLY A O 1
ATOM 1889 N N . ASN A 1 254 ? 4.936 -14.207 -7.997 1.00 98.38 254 ASN A N 1
ATOM 1890 C CA . ASN A 1 254 ? 4.325 -13.109 -8.743 1.00 98.38 254 ASN A CA 1
ATOM 1891 C C . ASN A 1 254 ? 4.148 -13.522 -10.211 1.00 98.38 254 ASN A C 1
ATOM 1893 O O . ASN A 1 254 ? 4.809 -14.434 -10.679 1.00 98.38 254 ASN A O 1
ATOM 1897 N N . THR A 1 255 ? 3.245 -12.876 -10.940 1.00 98.56 255 THR A N 1
ATOM 1898 C CA . THR A 1 255 ? 3.047 -13.112 -12.375 1.00 98.56 255 THR A CA 1
ATOM 1899 C C . THR A 1 255 ? 3.208 -11.799 -13.110 1.00 98.56 255 THR A C 1
ATOM 1901 O O . THR A 1 255 ? 2.548 -10.820 -12.764 1.00 98.56 255 THR A O 1
ATOM 1904 N N . ILE A 1 256 ? 4.070 -11.781 -14.125 1.00 98.44 256 ILE A N 1
ATOM 1905 C CA . ILE A 1 256 ? 4.304 -10.613 -14.976 1.00 98.44 256 ILE A CA 1
ATOM 1906 C C . ILE A 1 256 ? 3.838 -10.956 -16.386 1.00 98.44 256 ILE A C 1
ATOM 1908 O O . ILE A 1 256 ? 4.388 -11.842 -17.036 1.00 98.44 256 ILE A O 1
ATOM 1912 N N . LEU A 1 257 ? 2.803 -10.262 -16.848 1.00 98.25 257 LEU A N 1
ATOM 1913 C CA . LEU A 1 257 ? 2.146 -10.517 -18.123 1.00 98.25 257 LEU A CA 1
ATOM 1914 C C . LEU A 1 257 ? 2.134 -9.239 -18.960 1.00 98.25 257 LEU A C 1
ATOM 1916 O O . LEU A 1 257 ? 1.793 -8.175 -18.454 1.00 98.25 257 LEU A O 1
ATOM 1920 N N . GLN A 1 258 ? 2.491 -9.338 -20.244 1.00 98.06 258 GLN A N 1
ATOM 1921 C CA . GLN A 1 258 ? 2.364 -8.228 -21.207 1.00 98.06 258 GLN A CA 1
ATOM 1922 C C . GLN A 1 258 ? 2.961 -6.901 -20.699 1.00 98.06 258 GLN A C 1
ATOM 1924 O O . GLN A 1 258 ? 2.415 -5.833 -20.928 1.00 98.06 258 GLN A O 1
ATOM 1929 N N . SER A 1 259 ? 4.063 -6.977 -19.958 1.00 98.31 259 SER A N 1
ATOM 1930 C CA . SER A 1 259 ? 4.677 -5.831 -19.286 1.00 98.31 259 SER A CA 1
ATOM 1931 C C . SER A 1 259 ? 6.113 -5.643 -19.771 1.00 98.31 259 SER A C 1
ATOM 1933 O O . SER A 1 259 ? 6.761 -6.605 -20.185 1.00 98.31 259 SER A O 1
ATOM 1935 N N . ALA A 1 260 ? 6.621 -4.414 -19.701 1.00 96.81 260 ALA A N 1
ATOM 1936 C CA . ALA A 1 260 ? 7.997 -4.075 -20.047 1.00 96.81 260 ALA A CA 1
ATOM 1937 C C . ALA A 1 260 ? 8.816 -3.864 -18.766 1.00 96.81 260 ALA A C 1
ATOM 1939 O O . ALA A 1 260 ? 8.681 -2.842 -18.100 1.00 96.81 260 ALA A O 1
ATOM 1940 N N . GLY A 1 261 ? 9.646 -4.850 -18.414 1.00 96.06 261 GLY A N 1
ATOM 1941 C CA . GLY A 1 261 ? 10.466 -4.846 -17.200 1.00 96.06 261 GLY A CA 1
ATOM 1942 C C . GLY A 1 261 ? 10.308 -6.128 -16.383 1.00 96.06 261 GLY A C 1
ATOM 1943 O O . GLY A 1 261 ? 9.725 -7.110 -16.844 1.00 96.06 261 GLY A O 1
ATOM 1944 N N . GLY A 1 262 ? 10.841 -6.139 -15.163 1.00 96.88 262 GLY A N 1
ATOM 1945 C CA . GLY A 1 262 ? 10.802 -7.326 -14.309 1.00 96.88 262 GLY A CA 1
ATOM 1946 C C . GLY A 1 262 ? 11.066 -7.049 -12.830 1.00 96.88 262 GLY A C 1
ATOM 1947 O O . GLY A 1 262 ? 11.174 -5.892 -12.415 1.00 96.88 262 GLY A O 1
ATOM 1948 N N . PRO A 1 263 ? 11.168 -8.104 -12.006 1.00 98.00 263 PRO A N 1
ATOM 1949 C CA . PRO A 1 263 ? 11.595 -7.977 -10.628 1.00 98.00 263 PRO A CA 1
ATOM 1950 C C . PRO A 1 263 ? 13.113 -7.779 -10.566 1.00 98.00 263 PRO A C 1
ATOM 1952 O O . PRO A 1 263 ? 13.880 -8.538 -11.155 1.00 98.00 263 PRO A O 1
ATOM 1955 N N . VAL A 1 264 ? 13.553 -6.765 -9.826 1.00 98.25 264 VAL A N 1
ATOM 1956 C CA . VAL A 1 264 ? 14.955 -6.361 -9.717 1.00 98.25 264 VAL A CA 1
ATOM 1957 C C . VAL A 1 264 ? 15.357 -6.305 -8.247 1.00 98.25 264 VAL A C 1
ATOM 1959 O O . VAL A 1 264 ? 14.846 -5.502 -7.462 1.00 98.25 264 VAL A O 1
ATOM 1962 N N . LEU A 1 265 ? 16.331 -7.135 -7.868 1.00 98.19 265 LEU A N 1
ATOM 1963 C CA . LEU A 1 265 ? 17.037 -7.030 -6.588 1.00 98.19 265 LEU A CA 1
ATOM 1964 C C . LEU A 1 265 ? 18.117 -5.943 -6.694 1.00 98.19 265 LEU A C 1
ATOM 1966 O O . LEU A 1 265 ? 19.311 -6.224 -6.771 1.00 98.19 265 LEU A O 1
ATOM 1970 N N . ARG A 1 266 ? 17.679 -4.684 -6.779 1.00 98.19 266 ARG A N 1
ATOM 1971 C CA . ARG A 1 266 ? 18.518 -3.533 -7.133 1.00 98.19 266 ARG A CA 1
ATOM 1972 C C . ARG A 1 266 ? 19.530 -3.156 -6.052 1.00 98.19 266 ARG A C 1
ATOM 1974 O O . ARG A 1 266 ? 20.651 -2.763 -6.385 1.00 98.19 266 ARG A O 1
ATOM 1981 N N . HIS A 1 267 ? 19.139 -3.227 -4.780 1.00 98.06 267 HIS A N 1
ATOM 1982 C CA . HIS A 1 267 ? 20.024 -3.057 -3.624 1.00 98.06 267 HIS A CA 1
ATOM 1983 C C . HIS A 1 267 ? 19.617 -3.979 -2.467 1.00 98.06 267 HIS A C 1
ATOM 1985 O O . HIS A 1 267 ? 18.499 -4.484 -2.425 1.00 98.06 267 HIS A O 1
ATOM 1991 N N . GLY A 1 268 ? 20.506 -4.112 -1.481 1.00 96.88 268 GLY A N 1
ATOM 1992 C CA . GLY A 1 268 ? 20.313 -4.972 -0.316 1.00 96.88 268 GLY A CA 1
ATOM 1993 C C . GLY A 1 268 ? 20.974 -6.337 -0.472 1.00 96.88 268 GLY A C 1
ATOM 1994 O O . GLY A 1 268 ? 21.544 -6.655 -1.512 1.00 96.88 268 GLY A O 1
ATOM 1995 N N . THR A 1 269 ? 20.936 -7.129 0.595 1.00 97.06 269 THR A N 1
ATOM 1996 C CA . THR A 1 269 ? 21.520 -8.477 0.662 1.00 97.06 269 THR A CA 1
ATOM 1997 C C . THR A 1 269 ? 20.502 -9.475 1.208 1.00 97.06 269 THR A C 1
ATOM 1999 O O . THR A 1 269 ? 19.513 -9.082 1.819 1.00 97.06 269 THR A O 1
ATOM 2002 N N . ASN A 1 270 ? 20.728 -10.777 1.017 1.00 96.94 270 ASN A N 1
ATOM 2003 C CA . ASN A 1 270 ? 19.892 -11.855 1.577 1.00 96.94 270 ASN A CA 1
ATOM 2004 C C . ASN A 1 270 ? 18.430 -11.873 1.090 1.00 96.94 270 ASN A C 1
ATOM 2006 O O . ASN A 1 270 ? 17.565 -12.447 1.747 1.00 96.94 270 ASN A O 1
ATOM 2010 N N . SER A 1 271 ? 18.141 -11.227 -0.038 1.00 98.00 271 SER A N 1
ATOM 2011 C CA . SER A 1 271 ? 16.844 -11.344 -0.704 1.00 98.00 271 SER A CA 1
ATOM 2012 C C . SER A 1 271 ? 16.789 -12.632 -1.526 1.00 98.00 271 SER A C 1
ATOM 2014 O O . SER A 1 271 ? 17.810 -13.102 -2.028 1.00 98.00 271 SER A O 1
ATOM 2016 N N . VAL A 1 272 ? 15.593 -13.196 -1.661 1.00 97.12 272 VAL A N 1
ATOM 2017 C CA . VAL A 1 272 ? 15.336 -14.451 -2.377 1.00 97.12 272 VAL A CA 1
ATOM 2018 C C . VAL A 1 272 ? 14.318 -14.179 -3.475 1.00 97.12 272 VAL A C 1
ATOM 2020 O O . VAL A 1 272 ? 13.298 -13.542 -3.218 1.00 97.12 272 VAL A O 1
ATOM 2023 N N . LEU A 1 273 ? 14.592 -14.667 -4.684 1.00 97.00 273 LEU A N 1
ATOM 2024 C CA . LEU A 1 273 ? 13.707 -14.551 -5.839 1.00 97.00 273 LEU A CA 1
ATOM 2025 C C . LEU A 1 273 ? 13.422 -15.948 -6.398 1.00 97.00 273 LEU A C 1
ATOM 2027 O O . LEU A 1 273 ? 14.348 -16.619 -6.848 1.00 97.00 273 LEU A O 1
ATOM 2031 N N . THR A 1 274 ? 12.166 -16.397 -6.334 1.00 95.38 274 THR A N 1
ATOM 2032 C CA . THR A 1 274 ? 11.770 -17.777 -6.687 1.00 95.38 274 THR A CA 1
ATOM 2033 C C . THR A 1 274 ? 10.369 -17.831 -7.294 1.00 95.38 274 THR A C 1
ATOM 2035 O O . THR A 1 274 ? 9.476 -17.143 -6.815 1.00 95.38 274 THR A O 1
ATOM 2038 N N . ASP A 1 275 ? 10.147 -18.685 -8.294 1.00 94.19 275 ASP A N 1
ATOM 2039 C CA . ASP A 1 275 ? 8.816 -18.983 -8.854 1.00 94.19 275 ASP A CA 1
ATOM 2040 C C . ASP A 1 275 ? 8.008 -17.742 -9.301 1.00 94.19 275 ASP A C 1
ATOM 2042 O O . ASP A 1 275 ? 6.834 -17.631 -8.958 1.00 94.19 275 ASP A O 1
ATOM 2046 N N . ASN A 1 276 ? 8.628 -16.776 -9.995 1.00 91.69 276 ASN A N 1
ATOM 2047 C CA . ASN A 1 276 ? 7.942 -15.594 -10.559 1.00 91.69 276 ASN A CA 1
ATOM 2048 C C . ASN A 1 276 ? 7.759 -15.700 -12.077 1.00 91.69 276 ASN A C 1
ATOM 2050 O O . ASN A 1 276 ? 8.499 -16.505 -12.685 1.00 91.69 276 ASN A O 1
#

Organism: NCBI:txid37925

InterPro domains:
  IPR011050 Pectin lyase fold/virulence factor [SSF51126] (26-276)
  IPR012334 Pectin lyase fold [G3DSA:2.160.20.10] (25-276)
  IPR039513 PL-6 family [PF14592] (26-276)